Protein AF-A0A382H620-F1 (afdb_monomer)

Structure (mmCIF, N/CA/C/O backbone):
data_AF-A0A382H620-F1
#
_entry.id   AF-A0A382H620-F1
#
loop_
_atom_site.group_PDB
_atom_site.id
_atom_site.type_symbol
_atom_site.label_atom_id
_atom_site.label_alt_id
_atom_site.label_comp_id
_atom_site.label_asym_id
_atom_site.label_entity_id
_atom_site.label_seq_id
_atom_site.pdbx_PDB_ins_code
_atom_site.Cartn_x
_atom_site.Cartn_y
_atom_site.Cartn_z
_atom_site.occupancy
_atom_site.B_iso_or_equiv
_atom_site.auth_seq_id
_atom_site.auth_comp_id
_atom_site.auth_asym_id
_atom_site.auth_atom_id
_atom_site.pdbx_PDB_model_num
ATOM 1 N N . MET A 1 1 ? -0.415 1.892 -24.676 1.00 60.59 1 MET A N 1
ATOM 2 C CA . MET A 1 1 ? -0.429 1.159 -25.955 1.00 60.59 1 MET A CA 1
ATOM 3 C C . MET A 1 1 ? -0.621 -0.300 -25.591 1.00 60.59 1 MET A C 1
ATOM 5 O O . MET A 1 1 ? 0.119 -0.754 -24.730 1.00 60.59 1 MET A O 1
ATOM 9 N N . LYS A 1 2 ? -1.679 -0.954 -26.082 1.00 71.06 2 LYS A N 1
ATOM 10 C CA . LYS A 1 2 ? -1.969 -2.370 -25.773 1.00 71.06 2 LYS A CA 1
ATOM 11 C C . LYS A 1 2 ? -1.494 -3.300 -26.890 1.00 71.06 2 LYS A C 1
ATOM 13 O O . LYS A 1 2 ? -1.045 -4.401 -26.608 1.00 71.06 2 LYS A O 1
ATOM 18 N N . GLU A 1 3 ? -1.500 -2.796 -28.115 1.00 83.25 3 GLU A N 1
ATOM 19 C CA . GLU A 1 3 ? -1.051 -3.464 -29.328 1.00 83.25 3 GLU A CA 1
ATOM 20 C C . GLU A 1 3 ? -0.383 -2.454 -30.267 1.00 83.25 3 GLU A C 1
ATOM 22 O O . GLU A 1 3 ? -0.532 -1.237 -30.089 1.00 83.25 3 GLU A O 1
ATOM 27 N N . GLY A 1 4 ? 0.374 -2.965 -31.229 1.00 86.38 4 GLY A N 1
ATOM 28 C CA . GLY A 1 4 ? 0.975 -2.210 -32.320 1.00 86.38 4 GLY A CA 1
ATOM 29 C C . GLY A 1 4 ? 1.029 -3.064 -33.578 1.00 86.38 4 GLY A C 1
ATOM 30 O O . GLY A 1 4 ? 1.137 -4.286 -33.499 1.00 86.38 4 GLY A O 1
ATOM 31 N N . THR A 1 5 ? 0.935 -2.417 -34.732 1.00 91.06 5 THR A N 1
ATOM 32 C CA . THR A 1 5 ? 1.069 -3.060 -36.039 1.00 91.06 5 THR A CA 1
ATOM 33 C C . THR A 1 5 ? 2.480 -2.844 -36.549 1.00 91.06 5 THR A C 1
ATOM 35 O O . THR A 1 5 ? 2.951 -1.708 -36.572 1.00 91.06 5 THR A O 1
ATOM 38 N N . VAL A 1 6 ? 3.154 -3.917 -36.954 1.00 91.75 6 VAL A N 1
ATOM 39 C CA . VAL A 1 6 ? 4.447 -3.817 -37.641 1.00 91.75 6 VAL A CA 1
ATOM 40 C C . VAL A 1 6 ? 4.180 -3.225 -39.020 1.00 91.75 6 VAL A C 1
ATOM 42 O O . VAL A 1 6 ? 3.609 -3.891 -39.876 1.00 91.75 6 VAL A O 1
ATOM 45 N N . ALA A 1 7 ? 4.516 -1.956 -39.228 1.00 89.00 7 ALA A N 1
ATOM 46 C CA . ALA A 1 7 ? 4.244 -1.266 -40.485 1.00 89.00 7 ALA A CA 1
ATOM 47 C C . ALA A 1 7 ? 5.243 -1.683 -41.571 1.00 89.00 7 ALA A C 1
ATOM 49 O O . ALA A 1 7 ? 4.841 -1.944 -42.704 1.00 89.00 7 ALA A O 1
ATOM 50 N N . ALA A 1 8 ? 6.524 -1.765 -41.209 1.00 91.94 8 ALA A N 1
ATOM 51 C CA . ALA A 1 8 ? 7.596 -2.253 -42.068 1.00 91.94 8 ALA A CA 1
ATOM 52 C C . ALA A 1 8 ? 8.810 -2.659 -41.226 1.00 91.94 8 ALA A C 1
ATOM 54 O O . ALA A 1 8 ? 9.095 -2.026 -40.205 1.00 91.94 8 ALA A O 1
ATOM 55 N N . TRP A 1 9 ? 9.553 -3.665 -41.675 1.00 94.00 9 TRP A N 1
ATOM 56 C CA . TRP A 1 9 ? 10.912 -3.902 -41.194 1.00 94.00 9 TRP A CA 1
ATOM 57 C C . TRP A 1 9 ? 11.885 -2.998 -41.951 1.00 94.00 9 TRP A C 1
ATOM 59 O O . TRP A 1 9 ? 11.776 -2.808 -43.161 1.00 94.00 9 TRP A O 1
ATOM 69 N N . LEU A 1 10 ? 12.836 -2.410 -41.227 1.00 91.62 10 LEU A N 1
ATOM 70 C CA . LEU A 1 10 ? 13.870 -1.544 -41.806 1.00 91.62 10 LEU A CA 1
ATOM 71 C C . LEU A 1 10 ? 15.190 -2.295 -42.048 1.00 91.62 10 LEU A C 1
ATOM 73 O O . LEU A 1 10 ? 16.097 -1.734 -42.659 1.00 91.62 10 LEU A O 1
ATOM 77 N N . MET A 1 11 ? 15.280 -3.541 -41.572 1.00 89.75 11 MET A N 1
ATOM 78 C CA . MET A 1 11 ? 16.454 -4.417 -41.617 1.00 89.75 11 MET A CA 1
ATOM 79 C C . MET A 1 11 ? 16.044 -5.841 -42.017 1.00 89.75 11 MET A C 1
ATOM 81 O O . MET A 1 11 ? 14.920 -6.263 -41.731 1.00 89.75 11 MET A O 1
ATOM 85 N N . ASP A 1 12 ? 16.967 -6.587 -42.622 1.00 91.50 12 ASP A N 1
ATOM 86 C CA . ASP A 1 12 ? 16.766 -7.959 -43.094 1.00 91.50 12 ASP A CA 1
ATOM 87 C C . ASP A 1 12 ? 17.381 -9.007 -42.139 1.00 91.50 12 ASP A C 1
ATOM 89 O O . ASP A 1 12 ? 18.291 -8.732 -41.349 1.00 91.50 12 ASP A O 1
ATOM 93 N N . GLU A 1 13 ? 16.909 -10.261 -42.215 1.00 91.75 13 GLU A N 1
ATOM 94 C CA . GLU A 1 13 ? 17.581 -11.368 -41.520 1.00 91.75 13 GLU A CA 1
ATOM 95 C C . GLU A 1 13 ? 19.034 -11.516 -41.995 1.00 91.75 13 GLU A C 1
ATOM 97 O O . GLU A 1 13 ? 19.317 -11.679 -43.183 1.00 91.75 13 GLU A O 1
ATOM 102 N N . GLY A 1 14 ? 19.953 -11.549 -41.037 1.00 90.31 14 GLY A N 1
ATOM 103 C CA . GLY A 1 14 ? 21.392 -11.631 -41.246 1.00 90.31 14 GLY A CA 1
ATOM 104 C C . GLY A 1 14 ? 22.117 -10.298 -41.085 1.00 90.31 14 GLY A C 1
ATOM 105 O O . GLY A 1 14 ? 23.348 -10.315 -41.054 1.00 90.31 14 GLY A O 1
ATOM 106 N N . ASP A 1 15 ? 21.398 -9.183 -40.939 1.00 93.06 15 ASP A N 1
ATOM 107 C CA . ASP A 1 15 ? 22.011 -7.868 -40.758 1.00 93.06 15 ASP A CA 1
ATOM 108 C C . ASP A 1 15 ? 22.655 -7.707 -39.372 1.00 93.06 15 ASP A C 1
ATOM 110 O O . ASP A 1 15 ? 22.131 -8.159 -38.347 1.00 93.06 15 ASP A O 1
ATOM 114 N N . ASP A 1 16 ? 23.808 -7.036 -39.345 1.00 92.88 16 ASP A N 1
ATOM 115 C CA . ASP A 1 16 ? 24.478 -6.599 -38.120 1.00 92.88 16 ASP A CA 1
ATOM 116 C C . ASP A 1 16 ? 23.805 -5.325 -37.590 1.00 92.88 16 ASP A C 1
ATOM 118 O O . ASP A 1 16 ? 23.833 -4.278 -38.236 1.00 92.88 16 ASP A O 1
ATOM 122 N N . ILE A 1 17 ? 23.249 -5.403 -36.383 1.00 91.38 17 ILE A N 1
ATOM 123 C CA . ILE A 1 17 ? 22.521 -4.319 -35.724 1.00 91.38 17 ILE A CA 1
ATOM 124 C C . ILE A 1 17 ? 23.357 -3.728 -34.589 1.00 91.38 17 ILE A C 1
ATOM 126 O O . ILE A 1 17 ? 23.922 -4.443 -33.753 1.00 91.38 17 ILE A O 1
ATOM 130 N N . SER A 1 18 ? 23.399 -2.399 -34.523 1.00 88.94 18 SER A N 1
ATOM 131 C CA . SER A 1 18 ? 24.008 -1.641 -33.434 1.00 88.94 18 SER A CA 1
ATOM 132 C C . SER A 1 18 ? 22.964 -1.006 -32.518 1.00 88.94 18 SER A C 1
ATOM 134 O O . SER A 1 18 ? 21.881 -0.620 -32.938 1.00 88.94 18 SER A O 1
ATOM 136 N N . SER A 1 19 ? 23.311 -0.856 -31.239 1.00 88.56 19 SER A N 1
ATOM 137 C CA . SER A 1 19 ? 22.507 -0.084 -30.286 1.00 88.56 19 SER A CA 1
ATOM 138 C C . SER A 1 19 ? 22.221 1.326 -30.824 1.00 88.56 19 SER A C 1
ATOM 140 O O . SER A 1 19 ? 23.150 2.057 -31.178 1.00 88.56 19 SER A O 1
ATOM 142 N N . GLY A 1 20 ? 20.942 1.698 -30.856 1.00 84.50 20 GLY A N 1
ATOM 143 C CA . GLY A 1 20 ? 20.436 2.946 -31.427 1.00 84.50 20 GLY A CA 1
ATOM 144 C C . GLY A 1 20 ? 20.018 2.858 -32.896 1.00 84.50 20 GLY A C 1
ATOM 145 O O . GLY A 1 20 ? 19.485 3.840 -33.404 1.00 84.50 20 GLY A O 1
ATOM 146 N N . ASP A 1 21 ? 20.221 1.723 -33.572 1.00 87.81 21 ASP A N 1
ATOM 147 C CA . ASP A 1 21 ? 19.693 1.527 -34.923 1.00 87.81 21 ASP A CA 1
ATOM 148 C C . ASP A 1 21 ? 18.169 1.332 -34.881 1.00 87.81 21 ASP A C 1
ATOM 150 O O . ASP A 1 21 ? 17.624 0.640 -34.013 1.00 87.81 21 ASP A O 1
ATOM 154 N N . GLU A 1 22 ? 17.483 1.945 -35.842 1.00 90.69 22 GLU A N 1
ATOM 155 C CA . GLU A 1 22 ? 16.052 1.766 -36.079 1.00 90.69 22 GLU A CA 1
ATOM 156 C C . GLU A 1 22 ? 15.831 0.480 -36.884 1.00 90.69 22 GLU A C 1
ATOM 158 O O . GLU A 1 22 ? 16.384 0.321 -37.972 1.00 90.69 22 GLU A O 1
ATOM 163 N N . VAL A 1 23 ? 15.032 -0.449 -36.356 1.00 89.81 23 VAL A N 1
ATOM 164 C CA . VAL A 1 23 ? 14.901 -1.804 -36.934 1.00 89.81 23 VAL A CA 1
ATOM 165 C C . VAL A 1 23 ? 13.547 -2.080 -37.566 1.00 89.81 23 VAL A C 1
ATOM 167 O O . VAL A 1 23 ? 13.441 -2.926 -38.449 1.00 89.81 23 VAL A O 1
ATOM 170 N N . MET A 1 24 ? 12.505 -1.377 -37.130 1.00 89.75 24 MET A N 1
ATOM 171 C CA . MET A 1 24 ? 11.163 -1.493 -37.693 1.00 89.75 24 MET A CA 1
ATOM 172 C C . MET A 1 24 ? 10.352 -0.236 -37.410 1.00 89.75 24 MET A C 1
ATOM 174 O O . MET A 1 24 ? 10.572 0.435 -36.400 1.00 89.75 24 MET A O 1
ATOM 178 N N . ASP A 1 25 ? 9.352 0.009 -38.242 1.00 89.12 25 ASP A N 1
ATOM 179 C CA . ASP A 1 25 ? 8.300 0.978 -37.979 1.00 89.12 25 ASP A CA 1
ATOM 180 C C . ASP A 1 25 ? 7.103 0.291 -37.325 1.00 89.12 25 ASP A C 1
ATOM 182 O O . ASP A 1 25 ? 6.603 -0.727 -37.810 1.00 89.12 25 ASP A O 1
ATOM 186 N N . VAL A 1 26 ? 6.612 0.871 -36.230 1.00 87.50 26 VAL A N 1
ATOM 187 C CA . VAL A 1 26 ? 5.398 0.413 -35.552 1.00 87.50 26 VAL A CA 1
ATOM 188 C C . VAL A 1 26 ? 4.328 1.489 -35.622 1.00 87.50 26 VAL A C 1
ATOM 190 O O . VAL A 1 26 ? 4.518 2.632 -35.192 1.00 87.50 26 VAL A O 1
ATOM 193 N N . GLU A 1 27 ? 3.164 1.089 -36.123 1.00 87.94 27 GLU A N 1
ATOM 194 C CA . GLU A 1 27 ? 1.961 1.903 -36.163 1.00 87.94 27 GLU A CA 1
ATOM 195 C C . GLU A 1 27 ? 1.021 1.543 -35.010 1.00 87.94 27 GLU A C 1
ATOM 197 O O . GLU A 1 27 ? 0.803 0.384 -34.653 1.00 87.94 27 GLU A O 1
ATOM 202 N N . THR A 1 28 ? 0.434 2.573 -34.419 1.00 82.62 28 THR A N 1
ATOM 203 C CA . THR A 1 28 ? -0.626 2.471 -33.417 1.00 82.62 28 THR A CA 1
ATOM 204 C C . THR A 1 28 ? -1.808 3.309 -33.861 1.00 82.62 28 THR A C 1
ATOM 206 O O . THR A 1 28 ? -1.661 4.183 -34.710 1.00 82.62 28 THR A O 1
ATOM 209 N N . GLU A 1 29 ? -2.952 3.173 -33.192 1.00 74.88 29 GLU A N 1
ATOM 210 C CA . GLU A 1 29 ? -4.123 4.029 -33.445 1.00 74.88 29 GLU A CA 1
ATOM 211 C C . GLU A 1 29 ? -3.846 5.544 -33.357 1.00 74.88 29 GLU A C 1
ATOM 213 O O . GLU A 1 29 ? -4.656 6.351 -33.811 1.00 74.88 29 GLU A O 1
ATOM 218 N N . LYS A 1 30 ? -2.747 5.959 -32.708 1.00 71.31 30 LYS A N 1
ATOM 219 C CA . LYS A 1 30 ? -2.469 7.370 -32.399 1.00 71.31 30 LYS A CA 1
ATOM 220 C C . LYS A 1 30 ? -1.230 7.921 -33.090 1.00 71.31 30 LYS A C 1
ATOM 222 O O . LYS A 1 30 ? -1.212 9.107 -33.410 1.00 71.31 30 LYS A O 1
ATOM 227 N N . ILE A 1 31 ? -0.192 7.107 -33.249 1.00 74.19 31 ILE A N 1
ATOM 228 C CA . ILE A 1 31 ? 1.122 7.513 -33.760 1.00 74.19 31 ILE A CA 1
ATOM 229 C C . ILE A 1 31 ? 1.797 6.361 -34.510 1.00 74.19 31 ILE A C 1
ATOM 231 O O . ILE A 1 31 ? 1.609 5.199 -34.148 1.00 74.19 31 ILE A O 1
ATOM 235 N N . SER A 1 32 ? 2.628 6.713 -35.489 1.00 81.12 32 SER A N 1
ATOM 236 C CA . SER A 1 32 ? 3.624 5.833 -36.104 1.00 81.12 32 SER A CA 1
ATOM 237 C C . SER A 1 32 ? 5.006 6.263 -35.624 1.00 81.12 32 SER A C 1
ATOM 239 O O . SER A 1 32 ? 5.285 7.465 -35.588 1.00 81.12 32 SER A O 1
ATOM 241 N N . SER A 1 33 ? 5.850 5.314 -35.232 1.00 86.25 33 SER A N 1
ATOM 242 C CA . SER A 1 33 ? 7.217 5.578 -34.770 1.00 86.25 33 SER A CA 1
ATOM 243 C C . SER A 1 33 ? 8.139 4.429 -35.148 1.00 86.25 33 SER A C 1
ATOM 245 O O . SER A 1 33 ? 7.731 3.271 -35.070 1.00 86.25 33 SER A O 1
ATOM 247 N N . ALA A 1 34 ? 9.390 4.755 -35.461 1.00 86.31 34 ALA A N 1
ATOM 248 C CA . ALA A 1 34 ? 10.453 3.770 -35.555 1.00 86.31 34 ALA A CA 1
ATOM 249 C C . ALA A 1 34 ? 10.776 3.202 -34.164 1.00 86.31 34 ALA A C 1
ATOM 251 O O . ALA A 1 34 ? 10.650 3.892 -33.142 1.00 86.31 34 ALA A O 1
ATOM 252 N N . VAL A 1 35 ? 11.162 1.929 -34.130 1.00 84.62 35 VAL A N 1
ATOM 253 C CA . VAL A 1 35 ? 11.638 1.216 -32.945 1.00 84.62 35 VAL A CA 1
ATOM 254 C C . VAL A 1 35 ? 13.154 1.129 -33.012 1.00 84.62 35 VAL A C 1
ATOM 256 O O . VAL A 1 35 ? 13.708 0.510 -33.919 1.00 84.62 35 VAL A O 1
ATOM 259 N N . GLU A 1 36 ? 13.808 1.711 -32.013 1.00 88.31 36 GLU A N 1
ATOM 260 C CA . GLU A 1 36 ? 15.253 1.621 -31.820 1.00 88.31 36 GLU A CA 1
ATOM 261 C C . GLU A 1 36 ? 15.612 0.412 -30.948 1.00 88.31 36 GLU A C 1
ATOM 263 O O . GLU A 1 36 ? 14.975 0.142 -29.921 1.00 88.31 36 GLU A O 1
ATOM 268 N N . VAL A 1 37 ? 16.671 -0.304 -31.319 1.00 83.56 37 VAL A N 1
ATOM 269 C CA . VAL A 1 37 ? 17.226 -1.382 -30.490 1.00 83.56 37 VAL A CA 1
ATOM 270 C C . VAL A 1 37 ? 18.176 -0.853 -29.422 1.00 83.56 37 VAL A C 1
ATOM 272 O O . VAL A 1 37 ? 19.014 0.012 -29.660 1.00 83.56 37 VAL A O 1
ATOM 275 N N . SER A 1 38 ? 18.098 -1.416 -28.218 1.00 81.31 38 SER A N 1
ATOM 276 C CA . SER A 1 38 ? 19.008 -1.055 -27.124 1.00 81.31 38 SER A CA 1
ATOM 277 C C . SER A 1 38 ? 20.302 -1.871 -27.104 1.00 81.31 38 SER A C 1
ATOM 279 O O . SER A 1 38 ? 21.266 -1.454 -26.467 1.00 81.31 38 SER A O 1
ATOM 281 N N . GLU A 1 39 ? 20.334 -3.015 -27.784 1.00 81.12 39 GLU A N 1
ATOM 282 C CA . GLU A 1 39 ? 21.434 -3.985 -27.765 1.00 81.12 39 GLU A CA 1
ATOM 283 C C . GLU A 1 39 ? 21.955 -4.226 -29.189 1.00 81.12 39 GLU A C 1
ATOM 285 O O . GLU A 1 39 ? 21.190 -4.159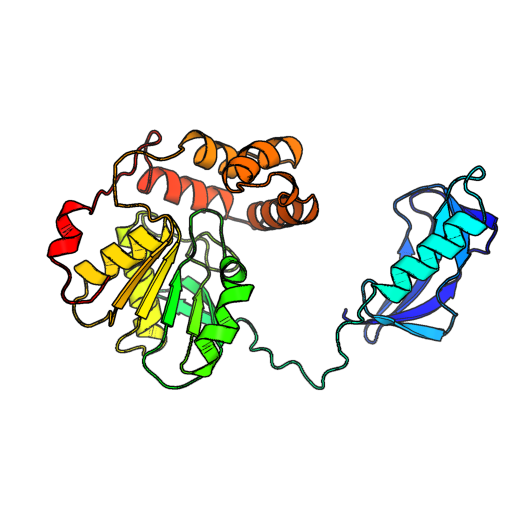 -30.149 1.00 81.12 39 GLU A O 1
ATOM 290 N N . SER A 1 40 ? 23.252 -4.513 -29.314 1.00 87.31 40 SER A N 1
ATOM 291 C CA . SER A 1 40 ? 23.888 -4.885 -30.584 1.00 87.31 40 SER A CA 1
ATOM 292 C C . SER A 1 40 ? 23.876 -6.402 -30.791 1.00 87.31 40 SER A C 1
ATOM 294 O O . SER A 1 40 ? 23.992 -7.154 -29.824 1.00 87.31 40 SER A O 1
ATOM 296 N N . GLY A 1 41 ? 23.809 -6.856 -32.041 1.00 90.12 41 GLY A N 1
ATOM 297 C CA . GLY A 1 41 ? 23.868 -8.275 -32.407 1.00 90.12 41 GLY A CA 1
ATOM 298 C C . GLY A 1 41 ? 23.468 -8.509 -33.862 1.00 90.12 41 GLY A C 1
ATOM 299 O O . GLY A 1 41 ? 23.186 -7.558 -34.581 1.00 90.12 41 GLY A O 1
ATOM 300 N N . ILE A 1 42 ? 23.417 -9.769 -34.298 1.00 92.31 42 ILE A N 1
ATOM 301 C CA . ILE A 1 42 ? 22.940 -10.117 -35.645 1.00 92.31 42 ILE A CA 1
ATOM 302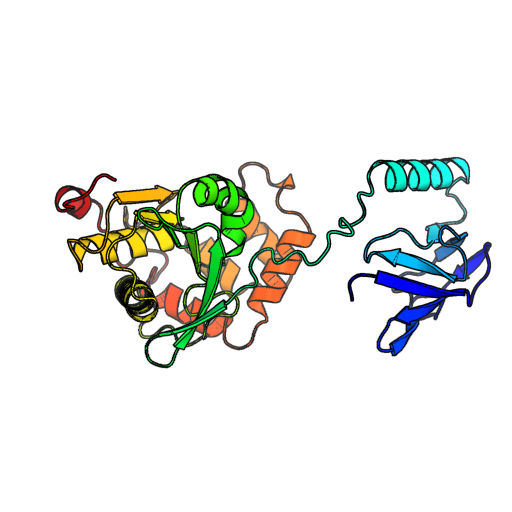 C C . ILE A 1 42 ? 21.432 -10.360 -35.578 1.00 92.31 42 ILE A C 1
ATOM 304 O O . ILE A 1 42 ? 20.974 -11.090 -34.693 1.00 92.31 42 ILE A O 1
ATOM 308 N N . LEU A 1 43 ? 20.659 -9.798 -36.510 1.00 93.56 43 LEU A N 1
ATOM 309 C CA . LEU A 1 43 ? 19.235 -10.106 -36.660 1.00 93.56 43 LEU A CA 1
ATOM 310 C C . LEU A 1 43 ? 19.073 -11.507 -37.229 1.00 93.56 43 LEU A C 1
ATOM 312 O O . LEU A 1 43 ? 19.172 -11.725 -38.428 1.00 93.56 43 LEU A O 1
ATOM 316 N N . ARG A 1 44 ? 18.862 -12.499 -36.372 1.00 94.44 44 ARG A N 1
ATOM 317 C CA . ARG A 1 44 ? 18.867 -13.901 -36.798 1.00 94.44 44 ARG A CA 1
ATOM 318 C C . ARG A 1 44 ? 17.505 -14.404 -37.246 1.00 94.44 44 ARG A C 1
ATOM 320 O O . ARG A 1 44 ? 17.468 -15.373 -38.003 1.00 94.44 44 ARG A O 1
ATOM 327 N N . ARG A 1 45 ? 16.417 -13.791 -36.768 1.00 93.81 45 ARG A N 1
ATOM 328 C CA . ARG A 1 45 ? 15.037 -14.124 -37.155 1.00 93.81 45 ARG A CA 1
ATOM 329 C C . ARG A 1 45 ? 14.122 -12.906 -37.117 1.00 93.81 45 ARG A C 1
ATOM 331 O O . ARG A 1 45 ? 14.131 -12.175 -36.123 1.00 93.81 45 ARG A O 1
ATOM 338 N N . LEU A 1 46 ? 13.272 -12.782 -38.128 1.00 92.81 46 LEU A N 1
ATOM 339 C CA . LEU A 1 46 ? 12.057 -11.974 -38.118 1.00 92.81 46 LEU A CA 1
ATOM 340 C C . LEU A 1 46 ? 10.895 -12.889 -37.725 1.00 92.81 46 LEU A C 1
ATOM 342 O O . LEU A 1 46 ? 10.595 -13.863 -38.410 1.00 92.81 46 LEU A O 1
ATOM 346 N N . VAL A 1 47 ? 10.280 -12.628 -36.573 1.00 92.50 47 VAL A N 1
ATOM 347 C CA . VAL A 1 47 ? 9.199 -13.472 -36.032 1.00 92.50 47 VAL A CA 1
ATOM 348 C C . VAL A 1 47 ? 7.828 -12.878 -36.348 1.00 92.50 47 VAL A C 1
ATOM 350 O O . VAL A 1 47 ? 6.874 -13.627 -36.542 1.00 92.50 47 VAL A O 1
ATOM 353 N N . ALA A 1 48 ? 7.734 -11.549 -36.393 1.00 91.00 48 ALA A N 1
ATOM 354 C CA . ALA A 1 48 ? 6.526 -10.825 -36.755 1.00 91.00 48 ALA A CA 1
ATOM 355 C C . ALA A 1 48 ? 6.509 -10.462 -38.244 1.00 91.00 48 ALA A C 1
ATOM 357 O O . ALA A 1 48 ? 7.489 -9.922 -38.766 1.00 91.00 48 ALA A O 1
ATOM 358 N N . ASP A 1 49 ? 5.372 -10.696 -38.894 1.00 90.44 49 ASP A N 1
ATOM 359 C CA . ASP A 1 49 ? 5.152 -10.329 -40.291 1.00 90.44 49 ASP A CA 1
ATOM 360 C C . ASP A 1 49 ? 4.815 -8.833 -40.431 1.00 90.44 49 ASP A C 1
ATOM 362 O O . ASP A 1 49 ? 4.170 -8.230 -39.568 1.00 90.44 49 ASP A O 1
ATOM 366 N N . GLU A 1 50 ? 5.189 -8.223 -41.557 1.00 90.81 50 GLU A N 1
ATOM 367 C CA . GLU A 1 50 ? 4.714 -6.877 -41.898 1.00 90.81 50 GLU A CA 1
ATOM 368 C C . GLU A 1 50 ? 3.185 -6.856 -42.052 1.00 90.81 50 GLU A C 1
ATOM 370 O O . GLU A 1 50 ? 2.571 -7.749 -42.641 1.00 90.81 50 GLU A O 1
ATOM 375 N N . GLY A 1 51 ? 2.553 -5.818 -41.516 1.00 87.19 51 GLY A N 1
ATOM 376 C CA . GLY A 1 51 ? 1.102 -5.688 -41.412 1.00 87.19 51 GLY A CA 1
ATOM 377 C C . GLY A 1 51 ? 0.476 -6.496 -40.271 1.00 87.19 51 GLY A C 1
ATOM 378 O O . GLY A 1 51 ? -0.741 -6.430 -40.093 1.00 87.19 51 GLY A O 1
ATOM 379 N N . GLN A 1 52 ? 1.262 -7.241 -39.487 1.00 90.06 52 GLN A N 1
ATOM 380 C CA . GLN A 1 52 ? 0.755 -7.986 -38.338 1.00 90.06 52 GLN A CA 1
ATOM 381 C C . GLN A 1 52 ? 0.556 -7.063 -37.131 1.00 90.06 52 GLN A C 1
ATOM 383 O O . GLN A 1 52 ? 1.480 -6.374 -36.692 1.00 90.06 52 GLN A O 1
ATOM 388 N N . THR A 1 53 ? -0.648 -7.082 -36.559 1.00 88.19 53 THR A N 1
ATOM 389 C CA . THR A 1 53 ? -0.947 -6.444 -35.271 1.00 88.19 53 THR A CA 1
ATOM 390 C C . THR A 1 53 ? -0.657 -7.417 -34.135 1.00 88.19 53 THR A C 1
ATOM 392 O O . THR A 1 53 ? -1.129 -8.554 -34.141 1.00 88.19 53 THR A O 1
ATOM 395 N N . LEU A 1 54 ? 0.144 -6.976 -33.168 1.00 87.06 54 LEU A N 1
ATOM 396 C CA . LEU A 1 54 ? 0.610 -7.781 -32.044 1.00 87.06 54 LEU A CA 1
ATOM 397 C C . LEU A 1 54 ? 0.445 -7.016 -30.731 1.00 87.06 54 LEU A C 1
ATOM 399 O O . LEU A 1 54 ? 0.693 -5.809 -30.657 1.00 87.06 54 LEU A O 1
ATOM 403 N N . SER A 1 55 ? 0.066 -7.722 -29.666 1.00 87.44 55 SER A N 1
ATOM 404 C CA . SER A 1 55 ? -0.032 -7.133 -28.332 1.00 87.44 55 SER A CA 1
ATOM 405 C C . SER A 1 55 ? 1.353 -6.794 -27.771 1.00 87.44 55 SER A C 1
ATOM 407 O O . SER A 1 55 ? 2.356 -7.452 -28.060 1.00 87.44 55 SER A O 1
ATOM 409 N N . VAL A 1 56 ? 1.418 -5.780 -26.908 1.00 82.94 56 VAL A N 1
ATOM 410 C CA . VAL A 1 56 ? 2.663 -5.403 -26.228 1.00 82.94 56 VAL A CA 1
ATOM 411 C C . VAL A 1 56 ? 3.219 -6.600 -25.455 1.00 82.94 56 VAL A C 1
ATOM 413 O O . VAL A 1 56 ? 2.514 -7.239 -24.676 1.00 82.94 56 VAL A O 1
ATOM 416 N N . GLY A 1 57 ? 4.502 -6.888 -25.678 1.00 82.62 57 GLY A N 1
ATOM 417 C CA . GLY A 1 57 ? 5.194 -8.047 -25.112 1.00 82.62 57 GLY A CA 1
ATOM 418 C C . GLY A 1 57 ? 5.261 -9.263 -26.038 1.00 82.62 57 GLY A C 1
ATOM 419 O O . GLY A 1 57 ? 5.897 -10.242 -25.660 1.00 82.62 57 GLY A O 1
ATOM 420 N N . ALA A 1 58 ? 4.651 -9.220 -27.228 1.00 88.38 58 ALA A N 1
ATOM 421 C CA . ALA A 1 58 ? 4.875 -10.227 -28.263 1.00 88.38 58 ALA A CA 1
ATOM 422 C C . ALA A 1 58 ? 6.337 -10.229 -28.749 1.00 88.38 58 ALA A C 1
ATOM 424 O O . ALA A 1 58 ? 7.018 -9.200 -28.738 1.00 88.38 58 ALA A O 1
ATOM 425 N N . LEU A 1 59 ? 6.811 -11.394 -29.196 1.00 91.12 59 LEU A N 1
ATOM 426 C CA . LEU A 1 59 ? 8.135 -11.542 -29.796 1.00 91.12 59 LEU A CA 1
ATOM 427 C C . LEU A 1 59 ? 8.102 -11.063 -31.250 1.00 91.12 59 LEU A C 1
ATOM 429 O O . LEU A 1 59 ? 7.373 -11.626 -32.061 1.00 91.12 59 LEU A O 1
ATOM 433 N N . LEU A 1 60 ? 8.909 -10.048 -31.564 1.00 91.00 60 LEU A N 1
ATOM 434 C CA . LEU A 1 60 ? 8.966 -9.453 -32.903 1.00 91.00 60 LEU A CA 1
ATOM 435 C C . LEU A 1 60 ? 10.120 -10.015 -33.746 1.00 91.00 60 LEU A C 1
ATOM 437 O O . LEU A 1 60 ? 9.946 -10.310 -34.921 1.00 91.00 60 LEU A O 1
ATOM 441 N N . GLY A 1 61 ? 11.291 -10.217 -33.144 1.00 91.94 61 GLY A N 1
ATOM 442 C CA . GLY A 1 61 ? 12.481 -10.746 -33.810 1.00 91.94 61 GLY A CA 1
ATOM 443 C C . GLY A 1 61 ? 13.516 -11.229 -32.798 1.00 91.94 61 GLY A C 1
ATOM 444 O O . GLY A 1 61 ? 13.371 -10.990 -31.595 1.00 91.94 61 GLY A O 1
ATOM 445 N N . VAL A 1 62 ? 14.551 -11.922 -33.273 1.00 93.50 62 VAL A N 1
ATOM 446 C CA . VAL A 1 62 ? 15.615 -12.480 -32.424 1.00 93.50 62 VAL A CA 1
ATOM 447 C C . VAL A 1 62 ? 16.975 -11.937 -32.843 1.00 93.50 62 VAL A C 1
ATOM 449 O O . VAL A 1 62 ? 17.428 -12.175 -33.961 1.00 93.50 62 VAL A O 1
ATOM 452 N N . LEU A 1 63 ? 17.642 -11.263 -31.905 1.00 92.44 63 LEU A N 1
ATOM 453 C CA . LEU A 1 63 ? 19.059 -10.918 -31.987 1.00 92.44 63 LEU A CA 1
ATOM 454 C C . LEU A 1 63 ? 19.886 -12.016 -31.315 1.00 92.44 63 LEU A C 1
ATOM 456 O O . LEU A 1 63 ? 19.594 -12.388 -30.176 1.00 92.44 63 LEU A O 1
ATOM 460 N N . ALA A 1 64 ? 20.917 -12.519 -31.989 1.00 90.44 64 ALA A N 1
ATOM 461 C CA . ALA A 1 64 ? 21.854 -13.468 -31.390 1.00 90.44 64 ALA A CA 1
ATOM 462 C C . ALA A 1 64 ? 23.234 -13.421 -32.060 1.00 90.44 64 ALA A C 1
ATOM 464 O O . ALA A 1 64 ? 23.359 -13.066 -33.232 1.00 90.44 64 ALA A O 1
ATOM 465 N N . ASP A 1 65 ? 24.264 -13.822 -31.315 1.00 90.38 65 ASP A N 1
ATOM 466 C CA . ASP A 1 65 ? 25.631 -13.935 -31.822 1.00 90.38 65 ASP A CA 1
ATOM 467 C C . ASP A 1 65 ? 25.748 -15.027 -32.903 1.00 90.38 65 ASP A C 1
ATOM 469 O O . ASP A 1 65 ? 24.934 -15.952 -32.994 1.00 90.38 65 ASP A O 1
ATOM 473 N N . ALA A 1 66 ? 26.783 -14.930 -33.743 1.00 86.88 66 ALA A N 1
ATOM 474 C CA . ALA A 1 66 ? 27.005 -15.847 -34.865 1.00 86.88 66 ALA A CA 1
ATOM 475 C C . ALA A 1 66 ? 27.257 -17.309 -34.444 1.00 86.88 66 ALA A C 1
ATOM 477 O O . ALA A 1 66 ? 27.106 -18.218 -35.260 1.00 86.88 66 ALA A O 1
ATOM 478 N N . ASP A 1 67 ? 27.670 -17.546 -33.198 1.00 90.19 67 ASP A N 1
ATOM 479 C CA . ASP A 1 67 ? 27.931 -18.877 -32.645 1.00 90.19 67 ASP A CA 1
ATOM 480 C C . ASP A 1 67 ? 26.669 -19.577 -32.111 1.00 90.19 67 ASP A C 1
ATOM 482 O O . ASP A 1 67 ? 26.702 -20.788 -31.878 1.00 90.19 67 ASP A O 1
ATOM 486 N N . VAL A 1 68 ? 25.548 -18.859 -31.981 1.00 91.44 68 VAL A N 1
ATOM 487 C CA . VAL A 1 68 ? 24.249 -19.439 -31.619 1.00 91.44 68 VAL A CA 1
ATOM 488 C C . VAL A 1 68 ? 23.664 -20.180 -32.819 1.00 91.44 68 VAL A C 1
ATOM 490 O O . VAL A 1 68 ? 23.528 -19.620 -33.914 1.00 91.44 68 VAL A O 1
ATOM 493 N N . SER A 1 69 ? 23.307 -21.450 -32.621 1.00 92.94 69 SER A N 1
ATOM 494 C CA . SER A 1 69 ? 22.782 -22.288 -33.695 1.00 92.94 69 SER A CA 1
ATOM 495 C C . SER A 1 69 ? 21.336 -21.934 -34.043 1.00 92.94 69 SER A C 1
ATOM 497 O O . SER A 1 69 ? 20.547 -21.560 -33.177 1.00 92.94 69 SER A O 1
ATOM 499 N N . ASP A 1 70 ? 20.961 -22.111 -35.310 1.00 91.19 70 ASP A N 1
ATOM 500 C CA . ASP A 1 70 ? 19.578 -21.923 -35.766 1.00 91.19 70 ASP A CA 1
ATOM 501 C C . ASP A 1 70 ? 18.586 -22.805 -34.989 1.00 91.19 70 ASP A C 1
ATOM 503 O O . ASP A 1 70 ? 17.478 -22.374 -34.694 1.00 91.19 70 ASP A O 1
ATOM 507 N N . ALA A 1 71 ? 19.008 -24.008 -34.583 1.00 90.31 71 ALA A N 1
ATOM 508 C CA . ALA A 1 71 ? 18.168 -24.921 -33.815 1.00 90.31 71 ALA A CA 1
ATOM 509 C C . ALA A 1 71 ? 17.845 -24.379 -32.410 1.00 90.31 71 ALA A C 1
ATOM 511 O O . ALA A 1 71 ? 16.733 -24.575 -31.921 1.00 90.31 71 ALA A O 1
ATOM 512 N N . ASP A 1 72 ? 18.797 -23.691 -31.771 1.00 90.25 72 ASP A N 1
ATOM 513 C CA . ASP A 1 72 ? 18.585 -23.069 -30.458 1.00 90.25 72 ASP A CA 1
ATOM 514 C C . ASP A 1 72 ? 17.662 -21.850 -30.567 1.00 90.25 72 ASP A C 1
ATOM 516 O O . ASP A 1 72 ? 16.823 -21.621 -29.695 1.00 90.25 72 ASP A O 1
ATOM 520 N N . ILE A 1 73 ? 17.777 -21.094 -31.661 1.00 92.31 73 ILE A N 1
ATOM 521 C CA . ILE A 1 73 ? 16.912 -19.944 -31.945 1.00 92.31 73 ILE A CA 1
ATOM 522 C C . ILE A 1 73 ? 15.474 -20.406 -32.195 1.00 92.31 73 ILE A C 1
ATOM 524 O O . ILE A 1 73 ? 14.540 -19.868 -31.600 1.00 92.31 73 ILE A O 1
ATOM 528 N N . ASP A 1 74 ? 15.289 -21.439 -33.016 1.00 91.81 74 ASP A N 1
ATOM 529 C CA . ASP A 1 74 ? 13.968 -21.998 -33.302 1.00 91.81 74 ASP A CA 1
ATOM 530 C C . ASP A 1 74 ? 13.333 -22.604 -32.031 1.00 91.81 74 ASP A C 1
ATOM 532 O O . ASP A 1 74 ? 12.127 -22.461 -31.797 1.00 91.81 74 ASP A O 1
ATOM 536 N N . ALA A 1 75 ? 14.141 -23.232 -31.165 1.00 87.69 75 ALA A N 1
ATOM 537 C CA . ALA A 1 75 ? 13.696 -23.729 -29.863 1.00 87.69 75 ALA A CA 1
ATOM 538 C C . ALA A 1 75 ? 13.259 -22.589 -28.931 1.00 87.69 75 ALA A C 1
ATOM 540 O O . ALA A 1 75 ? 12.194 -22.688 -28.321 1.00 87.69 75 ALA A O 1
ATOM 541 N N . PHE A 1 76 ? 14.024 -21.494 -28.869 1.00 89.94 76 PHE A N 1
ATOM 542 C CA . PHE A 1 76 ? 13.664 -20.297 -28.107 1.00 89.94 76 PHE A CA 1
ATOM 543 C C . PHE A 1 76 ? 12.343 -19.686 -28.590 1.00 89.94 76 PHE A C 1
ATOM 545 O O . PHE A 1 76 ? 11.476 -19.389 -27.771 1.00 89.94 76 PHE A O 1
ATOM 552 N N . ILE A 1 77 ? 12.156 -19.541 -29.907 1.00 91.56 77 ILE A N 1
ATOM 553 C CA . ILE A 1 77 ? 10.908 -19.014 -30.486 1.00 91.56 77 ILE A CA 1
ATOM 554 C C . ILE A 1 77 ? 9.733 -19.920 -30.116 1.00 91.56 77 ILE A C 1
ATOM 556 O O . ILE A 1 77 ? 8.700 -19.434 -29.657 1.00 91.56 77 ILE A O 1
ATOM 560 N N . THR A 1 78 ? 9.905 -21.236 -30.259 1.00 87.38 78 THR A N 1
ATOM 561 C CA . THR A 1 78 ? 8.871 -22.225 -29.922 1.00 87.38 78 THR A CA 1
ATOM 562 C C . THR A 1 78 ? 8.499 -22.163 -28.440 1.00 87.38 78 THR A C 1
ATOM 564 O O . THR A 1 78 ? 7.318 -22.151 -28.096 1.00 87.38 78 THR A O 1
ATOM 567 N N . GLU A 1 79 ? 9.492 -22.103 -27.549 1.00 83.19 79 GLU A N 1
ATOM 568 C CA . GLU A 1 79 ? 9.277 -21.997 -26.105 1.00 83.19 79 GLU A CA 1
ATOM 569 C C . GLU A 1 79 ? 8.601 -20.675 -25.731 1.00 83.19 79 GLU A C 1
ATOM 571 O O . GLU A 1 79 ? 7.666 -20.668 -24.927 1.00 83.19 79 GLU A O 1
ATOM 576 N N . PHE A 1 80 ? 9.028 -19.562 -26.333 1.00 87.31 80 PHE A N 1
ATOM 577 C CA . PHE A 1 80 ? 8.405 -18.263 -26.117 1.00 87.31 80 PHE A CA 1
ATOM 578 C C . PHE A 1 80 ? 6.940 -18.296 -26.546 1.00 87.31 80 PHE A C 1
ATOM 580 O O . PHE A 1 80 ? 6.075 -17.951 -25.753 1.00 87.31 80 PHE A O 1
ATOM 587 N N . GLN A 1 81 ? 6.639 -18.763 -27.759 1.00 85.94 81 GLN A N 1
ATOM 588 C CA . GLN A 1 81 ? 5.272 -18.822 -28.284 1.00 85.94 81 GLN A CA 1
ATOM 589 C C . GLN A 1 81 ? 4.367 -19.761 -27.478 1.00 85.94 81 GLN A C 1
ATOM 591 O O . GLN A 1 81 ? 3.198 -19.449 -27.275 1.00 85.94 81 GLN A O 1
ATOM 596 N N . ALA A 1 82 ? 4.892 -20.886 -26.985 1.00 77.00 82 ALA A N 1
ATOM 597 C CA . ALA A 1 82 ? 4.126 -21.822 -26.161 1.00 77.00 82 ALA A CA 1
ATOM 598 C C . ALA A 1 82 ? 3.756 -21.249 -24.781 1.00 77.00 82 ALA A C 1
ATOM 600 O O . ALA A 1 82 ? 2.737 -21.635 -24.209 1.00 77.00 82 ALA A O 1
ATOM 601 N N . ASN A 1 83 ? 4.586 -20.349 -24.249 1.00 77.81 83 ASN A N 1
ATOM 602 C CA . ASN A 1 83 ? 4.391 -19.721 -22.941 1.00 77.81 83 ASN A CA 1
ATOM 603 C C . ASN A 1 83 ? 3.809 -18.304 -23.030 1.00 77.81 83 ASN A C 1
ATOM 605 O O . ASN A 1 83 ? 3.371 -17.751 -22.018 1.00 77.81 83 ASN A O 1
ATOM 609 N N . TYR A 1 84 ? 3.815 -17.707 -24.219 1.00 79.44 84 TYR A N 1
ATOM 610 C CA . TYR A 1 84 ? 3.237 -16.403 -24.469 1.00 79.44 84 TYR A CA 1
ATOM 611 C C . TYR A 1 84 ? 1.719 -16.520 -24.436 1.00 79.44 84 TYR A C 1
ATOM 613 O O . TYR A 1 84 ? 1.092 -17.137 -25.295 1.00 79.44 84 TYR A O 1
ATOM 621 N N . VAL A 1 85 ? 1.130 -15.902 -23.423 1.00 74.75 85 VAL A N 1
ATOM 622 C CA . VAL A 1 85 ? -0.308 -15.692 -23.343 1.00 74.75 85 VAL A CA 1
ATOM 623 C C . VAL A 1 85 ? -0.532 -14.238 -23.750 1.00 74.75 85 VAL A C 1
ATOM 625 O O . VAL A 1 85 ? -0.133 -13.353 -22.984 1.00 74.75 85 VAL A O 1
ATOM 628 N N . PRO A 1 86 ? -1.110 -13.967 -24.939 1.00 66.00 86 PRO A N 1
ATOM 629 C CA . PRO A 1 86 ? -1.527 -12.619 -25.283 1.00 66.00 86 PRO A CA 1
ATOM 630 C C . PRO A 1 86 ? -2.425 -12.095 -24.158 1.00 66.00 86 PRO A C 1
ATOM 632 O O . PRO A 1 86 ? -3.234 -12.868 -23.629 1.00 66.00 86 PRO A O 1
ATOM 635 N N . PRO A 1 87 ? -2.308 -10.817 -23.762 1.00 57.94 87 PRO A N 1
ATOM 636 C CA . PRO A 1 87 ? -3.353 -10.192 -22.963 1.00 57.94 87 PRO A CA 1
ATOM 637 C C . PRO A 1 87 ? -4.681 -10.475 -23.668 1.00 57.94 87 PRO A C 1
ATOM 639 O O . PRO A 1 87 ? -4.769 -10.249 -24.872 1.00 57.94 87 PRO A O 1
ATOM 642 N N . ALA A 1 88 ? -5.659 -11.048 -22.967 1.00 53.72 88 ALA A N 1
ATOM 643 C CA . ALA A 1 88 ? -6.928 -11.391 -23.592 1.00 53.72 88 ALA A CA 1
ATOM 644 C C . ALA A 1 88 ? -7.524 -10.143 -24.264 1.00 53.72 88 ALA A C 1
ATOM 646 O O . ALA A 1 88 ? -7.581 -9.077 -23.639 1.00 53.72 88 ALA A O 1
ATOM 647 N N . ASP A 1 89 ? -7.961 -10.291 -25.521 1.00 46.84 89 ASP A N 1
ATOM 648 C CA . ASP A 1 89 ? -8.867 -9.356 -26.197 1.00 46.84 89 ASP A CA 1
ATOM 649 C C . ASP A 1 89 ? -10.253 -9.471 -25.550 1.00 46.84 89 ASP A C 1
ATOM 651 O O . ASP A 1 89 ? -11.240 -9.867 -26.170 1.00 46.84 89 ASP A O 1
ATOM 655 N N . ASP A 1 90 ? -10.318 -9.187 -24.256 1.00 41.66 90 ASP A N 1
ATOM 656 C CA . ASP A 1 90 ? -11.579 -9.012 -23.577 1.00 41.66 90 ASP A CA 1
ATOM 657 C C . ASP A 1 90 ? -12.066 -7.600 -23.924 1.00 41.66 90 ASP A C 1
ATOM 659 O O . ASP A 1 90 ? -11.391 -6.593 -23.660 1.00 41.66 90 ASP A O 1
ATOM 663 N N . GLU A 1 91 ? -13.234 -7.563 -24.581 1.00 39.31 91 GLU A N 1
ATOM 664 C CA . GLU A 1 91 ? -14.199 -6.462 -24.525 1.00 39.31 91 GLU A CA 1
ATOM 665 C C . GLU A 1 91 ? -14.005 -5.723 -23.209 1.00 39.31 91 GLU A C 1
ATOM 667 O O . GLU A 1 91 ? -14.159 -6.373 -22.184 1.00 39.31 91 GLU A O 1
ATOM 672 N N . GLU A 1 92 ? -13.603 -4.443 -23.252 1.00 40.00 92 GLU A N 1
ATOM 673 C CA . GLU A 1 92 ? -13.405 -3.586 -22.077 1.00 40.00 92 GLU A CA 1
ATOM 674 C C . GLU A 1 92 ? -13.225 -4.383 -20.781 1.00 40.00 92 GLU A C 1
ATOM 676 O O . GLU A 1 92 ? -14.200 -4.643 -20.075 1.00 40.00 92 GLU A O 1
ATOM 681 N N . ASP A 1 93 ? -11.991 -4.758 -20.433 1.00 38.22 93 ASP A N 1
ATOM 682 C CA . ASP A 1 93 ? -11.694 -5.006 -19.027 1.00 38.22 93 ASP A CA 1
ATOM 683 C C . ASP A 1 93 ? -11.981 -3.685 -18.280 1.00 38.22 93 ASP A C 1
ATOM 685 O O . ASP A 1 93 ? -11.096 -2.874 -18.008 1.00 38.22 93 ASP A O 1
ATOM 689 N N . GLU A 1 94 ? -13.255 -3.461 -17.942 1.00 38.50 94 GLU A N 1
ATOM 690 C CA . GLU A 1 94 ? -13.720 -2.705 -16.792 1.00 38.50 94 GLU A CA 1
ATOM 691 C C . GLU A 1 94 ? -13.310 -3.447 -15.507 1.00 38.50 94 GLU A C 1
ATOM 693 O O . GLU A 1 94 ? -13.955 -3.322 -14.465 1.00 38.50 94 GLU A O 1
ATOM 698 N N . GLY A 1 95 ? -12.211 -4.210 -15.514 1.00 44.91 95 GLY A N 1
ATOM 699 C CA . GLY A 1 95 ? -11.396 -4.460 -14.347 1.00 44.91 95 GLY A CA 1
ATOM 700 C C . GLY A 1 95 ? -11.227 -3.125 -13.654 1.00 44.91 95 GLY A C 1
ATOM 701 O O . GLY A 1 95 ? -10.489 -2.262 -14.121 1.00 44.91 95 GLY A O 1
ATOM 702 N N . ALA A 1 96 ? -12.004 -2.931 -12.582 1.00 58.53 96 ALA A N 1
ATOM 703 C CA . ALA A 1 96 ? -12.333 -1.594 -12.110 1.00 58.53 96 ALA A CA 1
ATOM 704 C C . ALA A 1 96 ? -11.081 -0.714 -12.051 1.00 58.53 96 ALA A C 1
ATOM 706 O O . ALA A 1 96 ? -10.090 -1.063 -11.401 1.00 58.53 96 ALA A O 1
ATOM 707 N N . ALA A 1 97 ? -11.098 0.393 -12.784 1.00 79.50 97 ALA A N 1
ATOM 708 C CA . ALA A 1 97 ? -9.971 1.304 -12.813 1.00 79.50 97 ALA A CA 1
ATOM 709 C C . ALA A 1 97 ? -9.680 1.805 -11.393 1.00 79.50 97 ALA A C 1
ATOM 711 O O . ALA A 1 97 ? -10.580 1.910 -10.551 1.00 79.50 97 ALA A O 1
ATOM 712 N N . THR A 1 98 ? -8.419 2.135 -11.110 1.00 91.94 98 THR A N 1
ATOM 713 C CA . THR A 1 98 ? -8.123 2.827 -9.855 1.00 91.94 98 THR A CA 1
ATOM 714 C C . THR A 1 98 ? -8.848 4.163 -9.831 1.00 91.94 98 THR A C 1
ATOM 716 O O . THR A 1 98 ? -8.802 4.916 -10.803 1.00 91.94 98 THR A O 1
ATOM 719 N N . GLN A 1 99 ? -9.491 4.449 -8.711 1.00 96.31 99 GLN A N 1
ATOM 720 C CA . GLN A 1 99 ? -10.229 5.671 -8.447 1.00 96.31 99 GLN A CA 1
ATOM 721 C C . GLN A 1 99 ? -9.440 6.544 -7.473 1.00 96.31 99 GLN A C 1
ATOM 723 O O . GLN A 1 99 ? -8.520 6.079 -6.800 1.00 96.31 99 GLN A O 1
ATOM 728 N N . THR A 1 100 ? -9.829 7.810 -7.375 1.00 97.25 100 THR A N 1
ATOM 729 C CA . THR A 1 100 ? -9.259 8.759 -6.418 1.00 97.25 100 THR A CA 1
ATOM 730 C C . THR A 1 100 ? -10.386 9.424 -5.644 1.00 97.25 100 THR A C 1
ATOM 732 O O . THR A 1 100 ? -11.420 9.760 -6.219 1.00 97.25 100 THR A O 1
ATOM 735 N N . VAL A 1 101 ? -10.185 9.634 -4.347 1.00 98.19 101 VAL A N 1
ATOM 736 C CA . VAL A 1 101 ? -11.097 10.385 -3.477 1.00 98.19 101 VAL A CA 1
ATOM 737 C C . VAL A 1 101 ? -10.330 11.482 -2.741 1.00 98.19 101 VAL A C 1
ATOM 739 O O . VAL A 1 101 ? -9.174 11.282 -2.371 1.00 98.19 101 VAL A O 1
ATOM 742 N N . ASP A 1 102 ? -10.947 12.650 -2.553 1.00 98.25 102 ASP A N 1
ATOM 743 C CA . ASP A 1 102 ? -10.377 13.706 -1.711 1.00 98.25 102 ASP A CA 1
ATOM 744 C C . ASP A 1 102 ? -10.606 13.387 -0.229 1.00 98.25 102 ASP A C 1
ATOM 746 O O . ASP A 1 102 ? -11.736 13.162 0.206 1.00 98.25 102 ASP A O 1
ATOM 750 N N . VAL A 1 103 ? -9.522 13.375 0.543 1.00 97.94 103 VAL A N 1
ATOM 751 C CA . VAL A 1 103 ? -9.521 13.148 1.988 1.00 97.94 103 VAL A CA 1
ATOM 752 C C . VAL A 1 103 ? -8.830 14.328 2.660 1.00 97.94 103 VAL A C 1
ATOM 754 O O . VAL A 1 103 ? -7.614 14.344 2.862 1.00 97.94 103 VAL A O 1
ATOM 757 N N . GLY A 1 104 ? -9.610 15.367 2.957 1.00 93.56 104 GLY A N 1
ATOM 758 C CA . GLY A 1 104 ? -9.105 16.577 3.605 1.00 93.56 104 GLY A CA 1
ATOM 759 C C . GLY A 1 104 ? -8.038 17.288 2.771 1.00 93.56 104 GLY A C 1
ATOM 760 O O . GLY A 1 104 ? -6.995 17.660 3.312 1.00 93.56 104 GLY A O 1
ATOM 761 N N . GLY A 1 105 ? -8.267 17.428 1.459 1.00 94.81 105 GLY A N 1
ATOM 762 C CA . GLY A 1 105 ? -7.319 18.030 0.514 1.00 94.81 105 GLY A CA 1
ATOM 763 C C . GLY A 1 105 ? -6.229 17.081 0.007 1.00 94.81 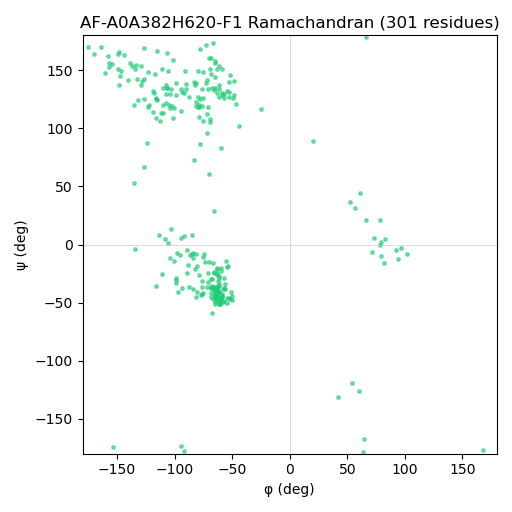105 GLY A C 1
ATOM 764 O O . GLY A 1 105 ? -5.316 17.515 -0.698 1.00 94.81 105 GLY A O 1
ATOM 765 N N . ARG A 1 106 ? -6.286 15.794 0.372 1.00 97.69 106 ARG A N 1
ATOM 766 C CA . ARG A 1 106 ? -5.367 14.752 -0.104 1.00 97.69 106 ARG A CA 1
ATOM 767 C C . ARG A 1 106 ? -6.078 13.877 -1.121 1.00 97.69 106 ARG A C 1
ATOM 769 O O . ARG A 1 106 ? -7.045 13.206 -0.784 1.00 97.69 106 ARG A O 1
ATOM 776 N N . ALA A 1 107 ? -5.559 13.826 -2.340 1.00 98.12 107 ALA A N 1
ATOM 777 C CA . ALA A 1 107 ? -5.981 12.842 -3.328 1.00 98.12 107 ALA A CA 1
ATOM 778 C C . ALA A 1 107 ? -5.515 11.439 -2.898 1.00 98.12 107 ALA A C 1
ATOM 780 O O . ALA A 1 107 ? -4.320 11.152 -2.949 1.00 98.12 107 ALA A O 1
ATOM 781 N N . ILE A 1 108 ? -6.435 10.577 -2.461 1.00 98.56 108 ILE A N 1
ATOM 782 C CA . ILE A 1 108 ? -6.150 9.191 -2.070 1.00 98.56 108 ILE A CA 1
ATOM 783 C C . ILE A 1 108 ? -6.612 8.251 -3.174 1.00 98.56 108 ILE A C 1
ATOM 785 O O . ILE A 1 108 ? -7.803 8.181 -3.485 1.00 98.56 108 ILE A O 1
ATOM 789 N N . ARG A 1 109 ? -5.660 7.529 -3.767 1.00 98.38 109 ARG A N 1
ATOM 790 C CA . ARG A 1 109 ? -5.921 6.519 -4.788 1.00 98.38 109 ARG A CA 1
ATOM 791 C C . ARG A 1 109 ? -6.334 5.207 -4.141 1.00 98.38 109 ARG A C 1
ATOM 793 O O . ARG A 1 109 ? -5.751 4.779 -3.147 1.00 98.38 109 ARG A O 1
ATOM 800 N N . TYR A 1 110 ? -7.315 4.549 -4.738 1.00 98.38 110 TYR A N 1
ATOM 801 C CA . TYR A 1 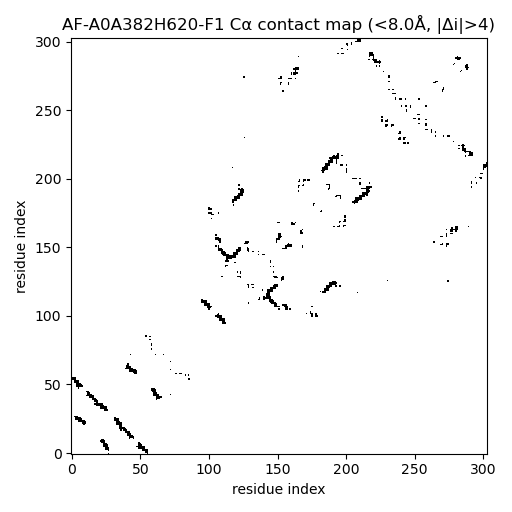110 ? -7.765 3.235 -4.321 1.00 98.38 110 TYR A CA 1
ATOM 802 C C . TYR A 1 110 ? -8.285 2.411 -5.496 1.00 98.38 110 TYR A C 1
ATOM 804 O O . TYR A 1 110 ? -8.590 2.922 -6.571 1.00 98.38 110 TYR A O 1
ATOM 812 N N . LEU A 1 111 ? -8.394 1.112 -5.274 1.00 96.56 111 LEU A N 1
ATOM 813 C CA . LEU A 1 111 ? -8.994 0.143 -6.167 1.00 96.56 111 LEU A CA 1
ATOM 814 C C . LEU A 1 111 ? -10.217 -0.451 -5.473 1.00 96.56 111 LEU A C 1
ATOM 816 O O . LEU A 1 111 ? -10.099 -0.967 -4.360 1.00 96.56 111 LEU A O 1
ATOM 820 N N . LEU A 1 112 ? -11.378 -0.382 -6.121 1.00 96.31 112 LEU A N 1
ATOM 821 C CA . LEU A 1 112 ? -12.600 -1.044 -5.668 1.00 96.31 112 LEU A CA 1
ATOM 822 C C . LEU A 1 112 ? -12.844 -2.298 -6.513 1.00 96.31 112 LEU A C 1
ATOM 824 O O . LEU A 1 112 ? -12.747 -2.255 -7.737 1.00 96.31 112 LEU A O 1
ATOM 828 N N . ARG A 1 113 ? -13.165 -3.415 -5.862 1.00 94.25 113 ARG A N 1
ATOM 829 C CA . ARG A 1 113 ? -13.703 -4.627 -6.499 1.00 94.25 113 ARG A CA 1
ATOM 830 C C . ARG A 1 113 ? -14.878 -5.152 -5.693 1.00 94.25 113 ARG A C 1
ATOM 832 O O . ARG A 1 113 ? -14.901 -4.999 -4.471 1.00 94.25 113 ARG A O 1
ATOM 839 N N . GLY A 1 114 ? -15.801 -5.816 -6.381 1.00 93.12 114 GLY A N 1
ATOM 840 C CA . GLY A 1 114 ? -17.003 -6.369 -5.772 1.00 93.12 114 GLY A CA 1
ATOM 841 C C . GLY A 1 114 ? -17.952 -5.294 -5.246 1.00 93.12 114 GLY A C 1
ATOM 842 O O . GLY A 1 114 ? -17.686 -4.093 -5.299 1.00 93.12 114 GLY A O 1
ATOM 843 N N . GLU A 1 115 ? -19.077 -5.744 -4.710 1.00 94.06 115 GLU A N 1
ATOM 844 C CA . GLU A 1 115 ? -20.138 -4.880 -4.203 1.00 94.06 115 GLU A CA 1
ATOM 845 C C . GLU A 1 115 ? -20.868 -5.530 -3.021 1.00 94.06 115 GLU A C 1
ATOM 847 O O . GLU A 1 115 ? -20.731 -6.726 -2.753 1.00 94.06 115 GLU A O 1
ATOM 852 N N . GLY A 1 116 ? -21.643 -4.729 -2.288 1.00 92.12 116 GLY A N 1
ATOM 853 C CA . GLY A 1 116 ? -22.442 -5.201 -1.158 1.00 92.12 116 GLY A CA 1
ATOM 854 C C . GLY A 1 116 ? -21.618 -5.741 0.018 1.00 92.12 116 GLY A C 1
ATOM 855 O O . GLY A 1 116 ? -20.408 -5.537 0.120 1.00 92.12 116 GLY A O 1
ATOM 856 N N . GLY A 1 117 ? -22.295 -6.423 0.945 1.00 95.69 117 GLY A N 1
ATOM 857 C CA . GLY A 1 117 ? -21.681 -6.959 2.163 1.00 95.69 117 GLY A CA 1
ATOM 858 C C . GLY A 1 117 ? -21.121 -5.887 3.109 1.00 95.69 117 GLY A C 1
ATOM 859 O O . GLY A 1 117 ? -21.229 -4.686 2.870 1.00 95.69 117 GLY A O 1
ATOM 860 N N . VAL A 1 118 ? -20.520 -6.329 4.216 1.00 97.88 118 VAL A N 1
ATOM 861 C CA . VAL A 1 118 ? -19.669 -5.444 5.025 1.00 97.88 118 VAL A CA 1
ATOM 862 C C . VAL A 1 118 ? -18.340 -5.305 4.277 1.00 97.88 118 VAL A C 1
ATOM 864 O O . VAL A 1 118 ? -17.696 -6.334 4.040 1.00 97.88 118 VAL A O 1
ATOM 867 N N . PRO A 1 119 ? -17.933 -4.089 3.872 1.00 98.56 119 PRO A N 1
ATOM 868 C CA . PRO A 1 119 ? -16.766 -3.909 3.023 1.00 98.56 119 PRO A CA 1
ATOM 869 C C . PRO A 1 119 ? -15.474 -4.336 3.718 1.00 98.56 119 PRO A C 1
ATOM 871 O O . PRO A 1 119 ? -15.384 -4.337 4.946 1.00 98.56 119 PRO A O 1
ATOM 874 N N . VAL A 1 120 ? -14.459 -4.673 2.928 1.00 98.75 120 VAL A N 1
ATOM 875 C CA . VAL A 1 120 ? -13.082 -4.882 3.398 1.00 98.75 120 VAL A CA 1
ATOM 876 C C . VAL A 1 120 ? -12.217 -3.715 2.937 1.00 98.75 120 VAL A C 1
ATOM 878 O O . VAL A 1 120 ? -12.312 -3.308 1.784 1.00 98.75 120 VAL A O 1
ATOM 881 N N . ILE A 1 121 ? -11.348 -3.212 3.809 1.00 98.81 121 ILE A N 1
ATOM 882 C CA . ILE A 1 121 ? -10.302 -2.248 3.457 1.00 98.81 121 ILE A CA 1
ATOM 883 C C . ILE A 1 121 ? -8.941 -2.913 3.672 1.00 98.81 121 ILE A C 1
ATOM 885 O O . ILE A 1 121 ? -8.646 -3.411 4.761 1.00 98.81 121 ILE A O 1
ATOM 889 N N . LEU A 1 122 ? -8.132 -2.933 2.616 1.00 98.81 122 LEU A N 1
ATOM 890 C CA . LEU A 1 122 ? -6.801 -3.526 2.559 1.00 98.81 122 LEU A CA 1
ATOM 891 C C . LEU A 1 122 ? -5.747 -2.421 2.691 1.00 98.81 122 LEU A C 1
ATOM 893 O O . LEU A 1 122 ? -5.664 -1.527 1.848 1.00 98.81 122 LEU A O 1
ATOM 897 N N . VAL A 1 123 ? -4.944 -2.481 3.754 1.00 98.81 123 VAL A N 1
ATOM 898 C CA . VAL A 1 123 ? -3.992 -1.431 4.144 1.00 98.81 123 VAL A CA 1
ATOM 899 C C . VAL A 1 123 ? -2.565 -1.971 4.062 1.00 98.81 123 VAL A C 1
ATOM 901 O O . VAL A 1 123 ? -2.160 -2.814 4.869 1.00 98.81 123 VAL A O 1
ATOM 904 N N . HIS A 1 124 ? -1.798 -1.509 3.073 1.00 98.62 124 HIS A N 1
ATOM 905 C CA . HIS A 1 124 ? -0.430 -1.981 2.831 1.00 98.62 124 HIS A CA 1
ATOM 906 C C . HIS A 1 124 ? 0.586 -1.468 3.875 1.00 98.62 124 HIS A C 1
ATOM 908 O O . HIS A 1 124 ? 0.289 -0.629 4.727 1.00 98.62 124 HIS A O 1
ATOM 914 N N . GLY A 1 125 ? 1.809 -2.003 3.802 1.00 98.00 125 GLY A N 1
ATOM 915 C CA . GLY A 1 125 ? 2.931 -1.650 4.676 1.00 98.00 125 GLY A CA 1
ATOM 916 C C . GLY A 1 125 ? 3.818 -0.525 4.131 1.00 98.00 125 GLY A C 1
ATOM 917 O O . GLY A 1 125 ? 3.575 0.014 3.054 1.00 98.00 125 GLY A O 1
ATOM 918 N N . PHE A 1 126 ? 4.881 -0.195 4.865 1.00 97.94 126 PHE A N 1
ATOM 919 C CA . PHE A 1 126 ? 5.862 0.815 4.460 1.00 97.94 126 PHE A CA 1
ATOM 920 C C . PHE A 1 126 ? 6.523 0.464 3.117 1.00 97.94 126 PHE A C 1
ATOM 922 O O . PHE A 1 126 ? 7.006 -0.655 2.942 1.00 97.94 126 PHE A O 1
ATOM 929 N N . GLY A 1 127 ? 6.566 1.423 2.189 1.00 94.81 127 GLY A N 1
ATOM 930 C CA . GLY A 1 127 ? 7.158 1.248 0.859 1.00 94.81 127 GLY A CA 1
ATOM 931 C C . GLY A 1 127 ? 6.330 0.395 -0.110 1.00 94.81 127 GLY A C 1
ATOM 932 O O . GLY A 1 127 ? 6.814 0.098 -1.197 1.00 94.81 127 GLY A O 1
ATOM 933 N N . GLY A 1 128 ? 5.115 -0.002 0.284 1.00 93.81 128 GLY A N 1
ATOM 934 C CA . GLY A 1 128 ? 4.155 -0.714 -0.560 1.00 93.81 128 GLY A CA 1
ATOM 935 C C . GLY A 1 128 ? 3.141 0.203 -1.247 1.00 93.81 128 GLY A C 1
ATOM 936 O O . GLY A 1 128 ? 3.229 1.428 -1.151 1.00 93.81 128 GLY A O 1
ATOM 937 N N . ASP A 1 129 ? 2.164 -0.408 -1.908 1.00 95.19 129 ASP A N 1
ATOM 938 C CA . ASP A 1 129 ? 1.028 0.245 -2.564 1.00 95.19 129 ASP A CA 1
ATOM 939 C C . ASP A 1 129 ? -0.184 -0.713 -2.639 1.00 95.19 129 ASP A C 1
ATOM 941 O O . ASP A 1 129 ? -0.170 -1.817 -2.079 1.00 95.19 129 ASP A O 1
ATOM 945 N N . LEU A 1 130 ? -1.263 -0.309 -3.315 1.00 95.00 130 LEU A N 1
ATOM 946 C CA . LEU A 1 130 ? -2.455 -1.145 -3.490 1.00 95.00 130 LEU A CA 1
ATOM 947 C C . LEU A 1 130 ? -2.186 -2.476 -4.220 1.00 95.00 130 LEU A C 1
ATOM 949 O O . LEU A 1 130 ? -2.936 -3.433 -4.017 1.00 95.00 130 LEU A O 1
ATOM 953 N N . ASN A 1 131 ? -1.109 -2.590 -5.010 1.00 91.12 131 ASN A N 1
ATOM 954 C CA . ASN A 1 131 ? -0.780 -3.808 -5.760 1.00 91.12 131 ASN A CA 1
ATOM 955 C C . ASN A 1 131 ? -0.252 -4.926 -4.858 1.00 91.12 131 ASN A C 1
ATOM 957 O O . ASN A 1 131 ? -0.281 -6.091 -5.257 1.00 91.12 131 ASN A O 1
ATOM 961 N N . ASN A 1 132 ? 0.136 -4.621 -3.612 1.00 92.81 132 ASN A N 1
ATOM 962 C CA . ASN A 1 132 ? 0.427 -5.646 -2.604 1.00 92.81 132 ASN A CA 1
ATOM 963 C C . ASN A 1 132 ? -0.734 -6.631 -2.392 1.00 92.81 132 ASN A C 1
ATOM 965 O O . ASN A 1 132 ? -0.514 -7.719 -1.865 1.00 92.81 132 ASN A O 1
ATOM 969 N N . TRP A 1 133 ? -1.949 -6.254 -2.792 1.00 94.75 133 TRP A N 1
ATOM 970 C CA . TRP A 1 133 ? -3.169 -7.019 -2.581 1.00 94.75 133 TRP A CA 1
ATOM 971 C C . TRP A 1 133 ? -3.744 -7.656 -3.847 1.00 94.75 133 TRP A C 1
ATOM 973 O O . TRP A 1 133 ? -4.817 -8.255 -3.769 1.00 94.75 133 TRP A O 1
ATOM 983 N N . LEU A 1 134 ? -3.056 -7.559 -4.993 1.00 87.38 134 LEU A N 1
ATOM 984 C CA . LEU A 1 134 ? -3.578 -7.987 -6.298 1.00 87.38 134 LEU A CA 1
ATOM 985 C C . LEU A 1 134 ? -4.147 -9.416 -6.266 1.00 87.38 134 LEU A C 1
ATOM 987 O O . LEU A 1 134 ? -5.259 -9.660 -6.725 1.00 87.38 134 LEU A O 1
ATOM 991 N N . PHE A 1 135 ? -3.429 -10.346 -5.634 1.00 87.56 135 PHE A N 1
ATOM 992 C CA . PHE A 1 135 ? -3.832 -11.755 -5.547 1.00 87.56 135 PHE A CA 1
ATOM 993 C C . PHE A 1 135 ? -4.863 -12.059 -4.447 1.00 87.56 135 PHE A C 1
ATOM 995 O O . PHE A 1 135 ? -5.379 -13.173 -4.372 1.00 87.56 135 PHE A O 1
ATOM 1002 N N . ASN A 1 136 ? -5.178 -11.095 -3.579 1.00 91.31 136 ASN A N 1
ATOM 1003 C CA . ASN A 1 136 ? -6.194 -11.236 -2.533 1.00 91.31 136 ASN A CA 1
ATOM 1004 C C . ASN A 1 136 ? -7.530 -10.607 -2.936 1.00 91.31 136 ASN A C 1
ATOM 1006 O O . ASN A 1 136 ? -8.580 -11.033 -2.451 1.00 91.31 136 ASN A O 1
ATOM 1010 N N . HIS A 1 137 ? -7.484 -9.580 -3.786 1.00 87.69 137 HIS A N 1
ATOM 1011 C CA . HIS A 1 137 ? -8.607 -8.685 -4.043 1.00 87.69 137 HIS A CA 1
ATOM 1012 C C . HIS A 1 137 ? -9.818 -9.425 -4.612 1.00 87.69 137 HIS A C 1
ATOM 1014 O O . HIS A 1 137 ? -10.900 -9.345 -4.033 1.00 87.69 137 HIS A O 1
ATOM 1020 N N . GLU A 1 138 ? -9.617 -10.208 -5.672 1.00 87.12 138 GLU A N 1
ATOM 1021 C CA . GLU A 1 138 ? -10.696 -10.895 -6.394 1.00 87.12 138 GLU A CA 1
ATOM 1022 C C . GLU A 1 138 ? -11.408 -11.942 -5.524 1.00 87.12 138 GLU A C 1
ATOM 1024 O O . GLU A 1 138 ? -12.634 -11.976 -5.415 1.00 87.12 138 GLU A O 1
ATOM 1029 N N . ALA A 1 139 ? -10.631 -12.750 -4.797 1.00 92.38 139 ALA A N 1
ATOM 1030 C CA . ALA A 1 139 ? -11.175 -13.777 -3.912 1.00 92.38 139 ALA A CA 1
ATOM 1031 C C . ALA A 1 139 ? -12.037 -13.185 -2.782 1.00 92.38 139 ALA A C 1
ATOM 1033 O O . ALA A 1 139 ? -13.036 -13.783 -2.371 1.00 92.38 139 ALA A O 1
ATOM 1034 N N . LEU A 1 140 ? -11.660 -12.009 -2.268 1.00 94.31 140 LEU A N 1
ATOM 1035 C CA . LEU A 1 140 ? -12.435 -11.291 -1.256 1.00 94.31 140 LEU A CA 1
ATOM 1036 C C . LEU A 1 140 ? -13.666 -10.602 -1.865 1.00 94.31 140 LEU A C 1
ATOM 1038 O O . LEU A 1 140 ? -14.723 -10.582 -1.227 1.00 94.31 140 LEU A O 1
ATOM 1042 N N . ALA A 1 141 ? -13.539 -10.077 -3.086 1.00 95.25 141 ALA A N 1
ATOM 1043 C CA . ALA A 1 141 ? -14.574 -9.333 -3.800 1.00 95.25 141 ALA A CA 1
ATOM 1044 C C . ALA A 1 141 ? -15.796 -10.184 -4.173 1.00 95.25 141 ALA A C 1
ATOM 1046 O O . ALA A 1 141 ? -16.907 -9.664 -4.257 1.00 95.25 141 ALA A O 1
ATOM 1047 N N . ALA A 1 142 ? -15.632 -11.506 -4.274 1.00 94.19 142 ALA A N 1
ATOM 1048 C CA . ALA A 1 142 ? -16.707 -12.450 -4.589 1.00 94.19 142 ALA A CA 1
ATOM 1049 C C . ALA A 1 142 ? -17.936 -12.393 -3.652 1.00 94.19 142 ALA A C 1
ATOM 1051 O O . ALA A 1 142 ? -18.960 -13.011 -3.939 1.00 94.19 142 ALA A O 1
ATOM 1052 N N . LYS A 1 143 ? -17.844 -11.729 -2.490 1.00 94.12 143 LYS A N 1
ATOM 1053 C CA . LYS A 1 143 ? -18.928 -11.674 -1.488 1.00 94.12 143 LYS A CA 1
ATOM 1054 C C . LYS A 1 143 ? -19.212 -10.282 -0.924 1.00 94.12 143 LYS A C 1
ATOM 1056 O O . LYS A 1 143 ? -20.057 -10.178 -0.032 1.00 94.12 143 LYS A O 1
ATOM 1061 N N . ARG A 1 144 ? -18.440 -9.263 -1.307 1.00 96.38 144 ARG A N 1
ATOM 1062 C CA . ARG A 1 144 ? -18.483 -7.926 -0.696 1.00 96.38 144 ARG A CA 1
ATOM 1063 C C . ARG A 1 144 ? -17.674 -6.912 -1.500 1.00 96.38 144 ARG A C 1
ATOM 1065 O O . ARG A 1 144 ? -16.777 -7.295 -2.240 1.00 96.38 144 ARG A O 1
ATOM 1072 N N . ALA A 1 145 ? -17.905 -5.631 -1.242 1.00 97.69 145 ALA A N 1
ATOM 1073 C CA . ALA A 1 145 ? -17.012 -4.561 -1.668 1.00 97.69 145 ALA A CA 1
ATOM 1074 C C . ALA A 1 145 ? -15.643 -4.665 -0.970 1.00 97.69 145 ALA A C 1
ATOM 1076 O O . ALA A 1 145 ? -15.554 -4.862 0.247 1.00 97.69 145 ALA A O 1
ATOM 1077 N N . VAL A 1 146 ? -14.564 -4.508 -1.731 1.00 98.31 146 VAL A N 1
ATOM 1078 C CA . VAL A 1 146 ? -13.181 -4.553 -1.243 1.00 98.31 146 VAL A CA 1
ATOM 1079 C C . VAL A 1 146 ? -12.420 -3.351 -1.784 1.00 98.31 146 VAL A C 1
ATOM 1081 O O . VAL A 1 146 ? -12.331 -3.163 -2.996 1.00 98.31 146 VAL A O 1
ATOM 1084 N N . TYR A 1 147 ? -11.842 -2.571 -0.878 1.00 98.44 147 TYR A N 1
ATOM 1085 C CA . TYR A 1 147 ? -11.068 -1.370 -1.160 1.00 98.44 147 TYR A CA 1
ATOM 1086 C C . TYR A 1 147 ? -9.594 -1.634 -0.848 1.00 98.44 147 TYR A C 1
ATOM 1088 O O . TYR A 1 147 ? -9.259 -1.908 0.301 1.00 98.44 147 TYR A O 1
ATOM 1096 N N . ALA A 1 148 ? -8.707 -1.518 -1.831 1.00 98.38 148 ALA A N 1
ATOM 1097 C CA . ALA A 1 148 ? -7.261 -1.448 -1.607 1.00 98.38 148 ALA A CA 1
ATOM 1098 C C . ALA A 1 148 ? -6.804 -0.013 -1.864 1.00 98.38 148 ALA A C 1
ATOM 1100 O O . ALA A 1 148 ? -7.050 0.500 -2.951 1.00 98.38 148 ALA A O 1
ATOM 1101 N N . LEU A 1 149 ? -6.185 0.652 -0.889 1.00 98.12 149 LEU A N 1
ATOM 1102 C CA . LEU A 1 149 ? -5.754 2.047 -1.035 1.00 98.12 149 LEU A CA 1
ATOM 1103 C C . LEU A 1 149 ? -4.235 2.176 -1.092 1.00 98.12 149 LEU A C 1
ATOM 1105 O O . LEU A 1 149 ? -3.530 1.404 -0.450 1.00 98.12 149 LEU A O 1
ATOM 1109 N N . ASP A 1 150 ? -3.763 3.208 -1.784 1.00 98.44 150 ASP A N 1
ATOM 1110 C CA . ASP A 1 150 ? -2.419 3.745 -1.604 1.00 98.44 150 ASP A CA 1
ATOM 1111 C C . ASP A 1 150 ? -2.455 4.674 -0.376 1.00 98.44 150 ASP A C 1
ATOM 1113 O O . ASP A 1 150 ? -3.184 5.672 -0.361 1.00 98.44 150 ASP A O 1
ATOM 1117 N N . LEU A 1 151 ? -1.677 4.381 0.666 1.00 98.69 151 LEU A N 1
ATOM 1118 C CA . LEU A 1 151 ? -1.517 5.286 1.807 1.00 98.69 151 LEU A CA 1
ATOM 1119 C C . LEU A 1 151 ? -0.911 6.631 1.352 1.00 98.69 151 LEU A C 1
ATOM 1121 O O . LEU A 1 151 ? -0.154 6.672 0.378 1.00 98.69 151 LEU A O 1
ATOM 1125 N N . PRO A 1 152 ? -1.159 7.740 2.074 1.00 98.44 152 PRO A N 1
ATOM 1126 C CA . PRO A 1 152 ? -0.410 8.977 1.872 1.00 98.44 152 PRO A CA 1
ATOM 1127 C C . PRO A 1 152 ? 1.102 8.724 1.846 1.00 98.44 152 PRO A C 1
ATOM 1129 O O . PRO A 1 152 ? 1.628 7.894 2.594 1.00 98.44 152 PRO A O 1
ATOM 1132 N N . GLY A 1 153 ? 1.807 9.419 0.957 1.00 97.69 153 GLY A N 1
ATOM 1133 C CA . GLY A 1 153 ? 3.240 9.220 0.727 1.00 97.69 153 GLY A CA 1
ATOM 1134 C C . GLY A 1 153 ? 3.594 8.008 -0.139 1.00 97.69 153 GLY A C 1
ATOM 1135 O O . GLY A 1 153 ? 4.735 7.904 -0.581 1.00 97.69 153 GLY A O 1
ATOM 1136 N N . HIS A 1 154 ? 2.633 7.135 -0.443 1.00 98.12 154 HIS A N 1
ATOM 1137 C CA . HIS A 1 154 ? 2.830 5.912 -1.219 1.00 98.12 154 HIS A CA 1
ATOM 1138 C C . HIS A 1 154 ? 2.073 5.947 -2.550 1.00 98.12 154 HIS A C 1
ATOM 1140 O O . HIS A 1 154 ? 1.248 6.838 -2.784 1.00 98.12 154 HIS A O 1
ATOM 1146 N N . GLY A 1 155 ? 2.410 5.009 -3.442 1.00 93.31 155 GLY A N 1
ATOM 1147 C CA . GLY A 1 155 ? 1.792 4.832 -4.757 1.00 93.31 155 GLY A CA 1
ATOM 1148 C C . GLY A 1 155 ? 1.528 6.147 -5.495 1.00 93.31 155 GLY A C 1
ATOM 1149 O O . GLY A 1 155 ? 2.394 7.026 -5.559 1.00 93.31 155 GLY A O 1
ATOM 1150 N N . ALA A 1 156 ? 0.309 6.312 -6.005 1.00 93.69 156 ALA A N 1
ATOM 1151 C CA . ALA A 1 156 ? -0.142 7.553 -6.645 1.00 93.69 156 ALA A CA 1
ATOM 1152 C C . ALA A 1 156 ? -1.069 8.407 -5.754 1.00 93.69 156 ALA A C 1
ATOM 1154 O O . ALA A 1 156 ? -1.651 9.381 -6.229 1.00 93.69 156 ALA A O 1
ATOM 1155 N N . SER A 1 157 ? -1.155 8.102 -4.454 1.00 98.31 157 SER A N 1
ATOM 1156 C CA . SER A 1 157 ? -1.766 8.996 -3.464 1.00 98.31 157 SER A CA 1
ATOM 1157 C C . SER A 1 157 ? -0.914 10.243 -3.214 1.00 98.31 157 SER A C 1
ATOM 1159 O O . SER A 1 157 ? 0.293 10.274 -3.485 1.00 98.31 157 SER A O 1
ATOM 1161 N N . ALA A 1 158 ? -1.544 11.279 -2.661 1.00 97.50 158 ALA A N 1
ATOM 1162 C CA . ALA A 1 158 ? -0.901 12.522 -2.261 1.00 97.50 158 ALA A CA 1
ATOM 1163 C C . ALA A 1 158 ? 0.315 12.277 -1.351 1.00 97.50 158 ALA A C 1
ATOM 1165 O O . ALA A 1 158 ? 0.338 11.354 -0.536 1.00 97.50 158 ALA A O 1
ATOM 1166 N N . LYS A 1 159 ? 1.332 13.134 -1.482 1.00 97.69 159 LYS A N 1
ATOM 1167 C CA . LYS A 1 159 ? 2.595 13.043 -0.726 1.00 97.69 159 LYS A CA 1
ATOM 1168 C C . LYS A 1 159 ? 2.576 13.795 0.607 1.00 97.69 159 LYS A C 1
ATOM 1170 O O . LYS A 1 159 ? 3.516 13.687 1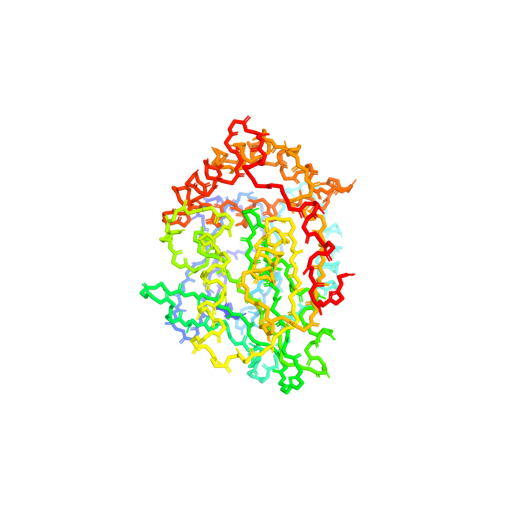.390 1.00 97.69 159 LYS A O 1
ATOM 1175 N N . ASP A 1 160 ? 1.493 14.512 0.894 1.00 97.38 160 ASP A N 1
ATOM 1176 C CA . ASP A 1 160 ? 1.244 15.079 2.216 1.00 97.38 160 ASP A CA 1
ATOM 1177 C C . ASP A 1 160 ? 0.790 13.980 3.191 1.00 97.38 160 ASP A C 1
ATOM 1179 O O . ASP A 1 160 ? -0.347 13.508 3.137 1.00 97.38 160 ASP A O 1
ATOM 1183 N N . VAL A 1 161 ? 1.693 13.595 4.092 1.00 97.44 161 VAL A N 1
ATOM 1184 C CA . VAL A 1 161 ? 1.487 12.542 5.099 1.00 97.44 161 VAL A CA 1
ATOM 1185 C C . VAL A 1 161 ? 1.015 13.083 6.455 1.00 97.44 161 VAL A C 1
ATOM 1187 O O . VAL A 1 161 ? 0.930 12.318 7.416 1.00 97.44 161 VAL A O 1
ATOM 1190 N N . GLY A 1 162 ? 0.722 14.385 6.569 1.00 94.81 162 GLY A N 1
ATOM 1191 C CA . GLY A 1 162 ? 0.450 15.020 7.859 1.00 94.81 162 GLY A CA 1
ATOM 1192 C C . GLY A 1 162 ? 1.651 14.887 8.801 1.00 94.81 162 GLY A C 1
ATOM 1193 O O . GLY A 1 162 ? 2.768 15.235 8.430 1.00 94.81 162 GLY A O 1
ATOM 1194 N N . GLY A 1 163 ? 1.436 14.359 10.012 1.00 95.50 163 GLY A N 1
ATOM 1195 C CA . GLY A 1 163 ? 2.524 14.018 10.938 1.00 95.50 163 GLY A CA 1
ATOM 1196 C C . GLY A 1 163 ? 3.302 12.745 10.573 1.00 95.50 163 GLY A C 1
ATOM 1197 O O . GLY A 1 163 ? 4.346 12.483 11.167 1.00 95.50 163 GLY A O 1
ATOM 1198 N N . GLY A 1 164 ? 2.817 11.945 9.614 1.00 96.62 164 GLY A N 1
ATOM 1199 C CA . GLY A 1 164 ? 3.453 10.707 9.144 1.00 96.62 164 GLY A CA 1
ATOM 1200 C C . GLY A 1 164 ? 3.409 9.531 10.127 1.00 96.62 164 GLY A C 1
ATOM 1201 O O . GLY A 1 164 ? 3.809 8.422 9.770 1.00 96.62 164 GLY A O 1
ATOM 1202 N N . GLY A 1 165 ? 2.924 9.737 11.354 1.00 97.81 165 GLY A N 1
ATOM 1203 C CA . GLY A 1 165 ? 2.838 8.700 12.372 1.00 97.81 165 GLY A CA 1
ATOM 1204 C C . GLY A 1 165 ? 1.658 7.754 12.159 1.00 97.81 165 GLY A C 1
ATOM 1205 O O . GLY A 1 165 ? 0.727 8.019 11.401 1.00 97.81 165 GLY A O 1
ATOM 1206 N N . VAL A 1 166 ? 1.655 6.643 12.902 1.00 98.56 166 VAL A N 1
ATOM 1207 C CA . VAL A 1 166 ? 0.563 5.651 12.857 1.00 98.56 166 VAL A CA 1
ATOM 1208 C C . VAL A 1 166 ? -0.796 6.287 13.169 1.00 98.56 166 VAL A C 1
ATOM 1210 O O . VAL A 1 166 ? -1.790 5.927 12.548 1.00 98.56 166 VAL A O 1
ATOM 1213 N N . ALA A 1 167 ? -0.846 7.237 14.109 1.00 98.12 167 ALA A N 1
ATOM 1214 C CA . ALA A 1 167 ? -2.078 7.938 14.462 1.00 98.12 167 ALA A CA 1
ATOM 1215 C C . ALA A 1 167 ? -2.579 8.851 13.329 1.00 98.12 167 ALA A C 1
ATOM 1217 O O . ALA A 1 167 ? -3.772 8.842 13.040 1.00 98.12 167 ALA A O 1
ATOM 1218 N N . ASP A 1 168 ? -1.681 9.583 12.662 1.00 98.25 168 ASP A N 1
ATOM 1219 C CA . ASP A 1 168 ? -2.027 10.441 11.523 1.00 98.25 168 ASP A CA 1
ATOM 1220 C C . ASP A 1 168 ? -2.569 9.610 10.358 1.00 98.25 168 ASP A C 1
ATOM 1222 O O . ASP A 1 168 ? -3.637 9.890 9.817 1.00 98.25 168 ASP A O 1
ATOM 1226 N N . LEU A 1 169 ? -1.863 8.533 10.007 1.00 98.69 169 LEU A N 1
ATOM 1227 C CA . LEU A 1 169 ? -2.271 7.645 8.922 1.00 98.69 169 LEU A CA 1
ATOM 1228 C C . LEU A 1 169 ? -3.583 6.914 9.252 1.00 98.69 169 LEU A C 1
ATOM 1230 O O . LEU A 1 169 ? -4.420 6.750 8.369 1.00 98.69 169 LEU A O 1
ATOM 1234 N N . ALA A 1 170 ? -3.812 6.528 10.513 1.00 98.75 170 ALA A N 1
ATOM 1235 C CA . ALA A 1 170 ? -5.084 5.950 10.957 1.00 98.75 170 ALA A CA 1
ATOM 1236 C C . ALA A 1 170 ? -6.252 6.936 10.837 1.00 98.75 170 ALA A C 1
ATOM 1238 O O . ALA A 1 170 ? -7.318 6.549 10.355 1.00 98.75 170 ALA A O 1
ATOM 1239 N N . ALA A 1 171 ? -6.047 8.204 11.205 1.00 98.56 171 ALA A N 1
ATOM 1240 C CA . ALA A 1 171 ? -7.046 9.251 11.010 1.00 98.56 171 ALA A CA 1
ATOM 1241 C C . ALA A 1 171 ? -7.365 9.447 9.519 1.00 98.56 171 ALA A C 1
ATOM 1243 O O . ALA A 1 171 ? -8.531 9.522 9.146 1.00 98.56 171 ALA A O 1
ATOM 1244 N N . ILE A 1 172 ? -6.354 9.418 8.645 1.00 98.62 172 ILE A N 1
ATOM 1245 C CA . ILE A 1 172 ? -6.569 9.531 7.195 1.00 98.62 172 ILE A CA 1
ATOM 1246 C C . ILE A 1 172 ? -7.344 8.325 6.639 1.00 98.62 172 ILE A C 1
ATOM 1248 O O . ILE A 1 172 ? -8.228 8.507 5.805 1.00 98.62 172 ILE A O 1
ATOM 1252 N N . VAL A 1 173 ? -7.084 7.099 7.109 1.00 98.75 173 VAL A N 1
ATOM 1253 C CA . VAL A 1 173 ? -7.881 5.920 6.709 1.00 98.75 173 VAL A CA 1
ATOM 1254 C C . VAL A 1 173 ? -9.326 6.026 7.218 1.00 98.75 173 VAL A C 1
ATOM 1256 O O . VAL A 1 173 ? -10.259 5.670 6.499 1.00 98.75 173 VAL A O 1
ATOM 1259 N N . HIS A 1 174 ? -9.547 6.563 8.419 1.00 98.75 174 HIS A N 1
ATOM 1260 C CA . HIS A 1 174 ? -10.894 6.865 8.913 1.00 98.75 174 HIS A CA 1
ATOM 1261 C C . HIS A 1 174 ? -11.603 7.928 8.052 1.00 98.75 174 HIS A C 1
ATOM 1263 O O . HIS A 1 174 ? -12.787 7.796 7.724 1.00 98.75 174 HIS A O 1
ATOM 1269 N N . ASP A 1 175 ? -10.892 8.971 7.639 1.00 98.62 175 ASP A N 1
ATOM 1270 C CA . ASP A 1 175 ? -11.454 10.033 6.805 1.00 98.62 175 ASP A CA 1
ATOM 1271 C C . ASP A 1 175 ? -11.715 9.546 5.374 1.00 98.62 175 ASP A C 1
ATOM 1273 O O . ASP A 1 175 ? -12.719 9.925 4.775 1.00 98.62 175 ASP A O 1
ATOM 1277 N N . PHE A 1 176 ? -10.904 8.615 4.862 1.00 98.81 176 PHE A N 1
ATOM 1278 C CA . PHE A 1 176 ? -11.181 7.870 3.631 1.00 98.81 176 PHE A CA 1
ATOM 1279 C C . PHE A 1 176 ? -12.503 7.095 3.723 1.00 98.81 176 PHE A C 1
ATOM 1281 O O . PHE A 1 176 ? -13.335 7.184 2.818 1.00 98.81 176 PHE A O 1
ATOM 1288 N N . MET A 1 177 ? -12.750 6.395 4.840 1.00 98.75 177 MET A N 1
ATOM 1289 C CA . MET A 1 177 ? -14.043 5.739 5.073 1.00 98.75 177 MET A CA 1
ATOM 1290 C C . MET A 1 177 ? -15.189 6.751 5.049 1.00 98.75 177 MET A C 1
ATOM 1292 O O . MET A 1 177 ? -16.227 6.499 4.442 1.00 98.75 177 MET A O 1
ATOM 1296 N N . THR A 1 178 ? -14.999 7.910 5.678 1.00 98.44 178 THR A N 1
ATOM 1297 C CA . THR A 1 178 ? -16.009 8.973 5.719 1.00 98.44 178 THR A CA 1
ATOM 1298 C C . THR A 1 178 ? -16.294 9.535 4.325 1.00 98.44 178 THR A C 1
ATOM 1300 O O . THR A 1 178 ? -17.460 9.647 3.946 1.00 98.44 178 THR A O 1
ATOM 1303 N N . ALA A 1 179 ? -15.256 9.825 3.539 1.00 98.31 179 ALA A N 1
ATOM 1304 C CA . ALA A 1 179 ? -15.375 10.377 2.191 1.00 98.31 179 ALA A CA 1
ATOM 1305 C C . ALA A 1 179 ? -16.128 9.439 1.233 1.00 98.31 179 ALA A C 1
ATOM 1307 O O . ALA A 1 179 ? -16.900 9.897 0.393 1.00 98.31 179 ALA A O 1
ATOM 1308 N N . LEU A 1 180 ? -15.968 8.124 1.405 1.00 97.94 180 LEU A N 1
ATOM 1309 C CA . LEU A 1 180 ? -16.676 7.101 0.627 1.00 97.94 180 LEU A CA 1
ATOM 1310 C C . LEU A 1 180 ? -17.993 6.636 1.262 1.00 97.94 180 LEU A C 1
ATOM 1312 O O . LEU A 1 180 ? -18.611 5.693 0.775 1.00 97.94 180 LEU A O 1
ATOM 1316 N N . SER A 1 181 ? -18.447 7.285 2.340 1.00 97.75 181 SER A N 1
ATOM 1317 C CA . SER A 1 181 ? -19.661 6.903 3.079 1.00 97.75 181 SER A CA 1
ATOM 1318 C C . SER A 1 181 ? -19.653 5.450 3.589 1.00 97.75 181 SER A C 1
ATOM 1320 O O . SER A 1 181 ? -20.699 4.813 3.724 1.00 97.75 181 SER A O 1
ATOM 1322 N N . ILE A 1 182 ? -18.473 4.920 3.918 1.00 98.31 182 ILE A N 1
ATOM 1323 C CA . ILE A 1 182 ? -18.297 3.593 4.507 1.00 98.31 182 ILE A CA 1
ATOM 1324 C C . ILE A 1 182 ? -18.631 3.668 6.002 1.00 98.31 182 ILE A C 1
ATOM 1326 O O . ILE A 1 182 ? -17.908 4.257 6.807 1.00 98.31 182 ILE A O 1
ATOM 1330 N N . GLY A 1 183 ? -19.756 3.057 6.381 1.00 97.31 183 GLY A N 1
ATOM 1331 C CA . GLY A 1 183 ? -20.226 3.026 7.768 1.00 97.31 183 GLY A CA 1
ATOM 1332 C C . GLY A 1 183 ? -19.323 2.198 8.685 1.00 97.31 183 GLY A C 1
ATOM 1333 O O . GLY A 1 183 ? -18.773 2.731 9.651 1.00 97.31 183 GLY A O 1
ATOM 1334 N N . THR A 1 184 ? -19.164 0.915 8.353 1.00 98.19 184 THR A N 1
ATOM 1335 C CA . THR A 1 184 ? -18.347 -0.065 9.082 1.00 98.19 184 THR A CA 1
ATOM 1336 C C . THR A 1 184 ? -17.631 -0.965 8.072 1.00 98.19 184 THR A C 1
ATOM 1338 O O . THR A 1 184 ? -18.238 -1.326 7.065 1.00 98.19 184 THR A O 1
ATOM 1341 N N . ALA A 1 185 ? -16.378 -1.348 8.329 1.00 98.69 185 ALA A N 1
ATOM 1342 C CA . ALA A 1 185 ? -15.598 -2.226 7.449 1.00 98.69 185 ALA A CA 1
ATOM 1343 C C . ALA A 1 185 ? -14.779 -3.274 8.219 1.00 98.69 185 ALA A C 1
ATOM 1345 O O . ALA A 1 185 ? -14.410 -3.078 9.375 1.00 98.69 185 ALA A O 1
ATOM 1346 N N . HIS A 1 186 ? -14.452 -4.383 7.567 1.00 98.69 186 HIS A N 1
ATOM 1347 C CA . HIS A 1 186 ? -13.352 -5.255 7.967 1.00 98.69 186 HIS A CA 1
ATOM 1348 C C . HIS A 1 186 ? -12.023 -4.607 7.561 1.00 98.69 186 HIS A C 1
ATOM 1350 O O . HIS A 1 186 ? -11.892 -4.161 6.422 1.00 98.69 186 HIS A O 1
ATOM 1356 N N . LEU A 1 187 ? -11.033 -4.578 8.452 1.00 98.81 187 LEU A N 1
ATOM 1357 C CA . LEU A 1 187 ? -9.699 -4.064 8.135 1.00 98.81 187 LEU A CA 1
ATOM 1358 C C . LEU A 1 187 ? -8.691 -5.205 8.033 1.00 98.81 187 LEU A C 1
ATOM 1360 O O . LEU A 1 187 ? -8.573 -6.016 8.952 1.00 98.81 187 LEU A O 1
ATOM 1364 N N . VAL A 1 188 ? -7.934 -5.236 6.939 1.00 98.81 188 VAL A N 1
ATOM 1365 C CA . VAL A 1 188 ? -6.808 -6.156 6.747 1.00 98.81 188 VAL A CA 1
ATOM 1366 C C . VAL A 1 188 ? -5.549 -5.322 6.576 1.00 98.81 188 VAL A C 1
ATOM 1368 O O . VAL A 1 188 ? -5.410 -4.588 5.601 1.00 98.81 188 VAL A O 1
ATOM 1371 N N . GLY A 1 189 ? -4.635 -5.422 7.537 1.00 98.69 189 GLY A N 1
ATOM 1372 C CA . GLY A 1 189 ? -3.420 -4.619 7.570 1.00 98.69 189 GLY A CA 1
ATOM 1373 C C . GLY A 1 189 ? -2.161 -5.473 7.496 1.00 98.69 189 GLY A C 1
ATOM 1374 O O . GLY A 1 189 ? -1.999 -6.410 8.281 1.00 98.69 189 GLY A O 1
ATOM 1375 N N . HIS A 1 190 ? -1.245 -5.113 6.595 1.00 98.56 190 HIS A N 1
ATOM 1376 C CA . HIS A 1 190 ? 0.091 -5.709 6.511 1.00 98.56 190 HIS A CA 1
ATOM 1377 C C . HIS A 1 190 ? 1.154 -4.764 7.088 1.00 98.56 190 HIS A C 1
ATOM 1379 O O . HIS A 1 190 ? 1.226 -3.600 6.694 1.00 98.56 190 HIS A O 1
ATOM 1385 N N . SER A 1 191 ? 2.014 -5.256 7.987 1.00 98.06 191 SER A N 1
ATOM 1386 C CA . SER A 1 191 ? 3.142 -4.491 8.545 1.00 98.06 191 SER A CA 1
ATOM 1387 C C . SER A 1 191 ? 2.691 -3.152 9.157 1.00 98.06 191 SER A C 1
ATOM 1389 O O . SER A 1 191 ? 1.874 -3.163 10.083 1.00 98.06 191 SER A O 1
ATOM 1391 N N . LEU A 1 192 ? 3.169 -2.004 8.659 1.00 98.69 192 LEU A N 1
ATOM 1392 C CA . LEU A 1 192 ? 2.696 -0.664 9.042 1.00 98.69 192 LEU A CA 1
ATOM 1393 C C . LEU A 1 192 ? 1.163 -0.540 8.951 1.00 98.69 192 LEU A C 1
ATOM 1395 O O . LEU A 1 192 ? 0.536 -0.005 9.864 1.00 98.69 192 LEU A O 1
ATOM 1399 N N . GLY A 1 193 ? 0.545 -1.099 7.907 1.00 98.75 193 GLY A N 1
ATOM 1400 C CA . GLY A 1 193 ? -0.906 -1.117 7.733 1.00 98.75 193 GLY A CA 1
ATOM 1401 C C . GLY A 1 193 ? -1.645 -1.867 8.840 1.00 98.75 193 GLY A C 1
ATOM 1402 O O . GLY A 1 193 ? -2.781 -1.525 9.167 1.00 98.75 193 GLY A O 1
ATOM 1403 N N . GLY A 1 194 ? -0.992 -2.841 9.481 1.00 98.56 194 GLY A N 1
ATOM 1404 C CA . GLY A 1 194 ? -1.509 -3.513 10.673 1.00 98.56 194 GLY A CA 1
ATOM 1405 C C . GLY A 1 194 ? -1.555 -2.587 11.891 1.00 98.56 194 GLY A C 1
ATOM 1406 O O . GLY A 1 194 ? -2.592 -2.495 12.546 1.00 98.56 194 GLY A O 1
ATOM 1407 N N . ALA A 1 195 ? -0.491 -1.811 12.138 1.00 98.69 195 ALA A N 1
ATOM 1408 C CA . ALA A 1 195 ? -0.473 -0.806 13.206 1.00 98.69 195 ALA A CA 1
ATOM 1409 C C . ALA A 1 195 ? -1.526 0.293 12.983 1.00 98.69 195 ALA A C 1
ATOM 1411 O O . ALA A 1 195 ? -2.216 0.683 13.924 1.00 98.69 195 ALA A O 1
ATOM 1412 N N . ILE A 1 196 ? -1.680 0.752 11.736 1.00 98.88 196 ILE A N 1
ATOM 1413 C CA . ILE A 1 196 ? -2.699 1.731 11.324 1.00 98.88 196 ILE A CA 1
ATOM 1414 C C . ILE A 1 196 ? -4.105 1.182 11.584 1.00 98.88 196 ILE A C 1
ATOM 1416 O O . ILE A 1 196 ? -4.918 1.838 12.233 1.00 98.88 196 ILE A O 1
ATOM 1420 N N . SER A 1 197 ? -4.377 -0.044 11.133 1.00 98.75 197 SER A N 1
ATOM 1421 C CA . SER A 1 197 ? -5.688 -0.685 11.290 1.00 98.75 197 SER A CA 1
ATOM 1422 C C . SER A 1 197 ? -6.030 -0.936 12.761 1.00 98.75 197 SER A C 1
ATOM 1424 O O . SER A 1 197 ? -7.165 -0.714 13.189 1.00 98.75 197 SER A O 1
ATOM 1426 N N . LEU A 1 198 ? -5.040 -1.340 13.561 1.00 98.50 198 LEU A N 1
ATOM 1427 C CA . LEU A 1 198 ? -5.178 -1.510 15.005 1.00 98.50 198 LEU A CA 1
ATOM 1428 C C . LEU A 1 198 ? -5.474 -0.176 15.702 1.00 98.50 198 LEU A C 1
ATOM 1430 O O . LEU A 1 198 ? -6.399 -0.098 16.510 1.00 98.50 198 LEU A O 1
ATOM 1434 N N . LYS A 1 199 ? -4.736 0.888 15.360 1.00 98.69 199 LYS A N 1
ATOM 1435 C CA . LYS A 1 199 ? -4.943 2.227 15.926 1.00 98.69 199 LYS A CA 1
ATOM 1436 C C . LYS A 1 199 ? -6.329 2.780 15.592 1.00 98.69 199 LYS A C 1
ATOM 1438 O O . LYS A 1 199 ? -7.019 3.228 16.501 1.00 98.69 199 LYS A O 1
ATOM 1443 N N . LEU A 1 200 ? -6.765 2.669 14.335 1.00 98.62 200 LEU A N 1
ATOM 1444 C CA . LEU A 1 200 ? -8.106 3.084 13.905 1.00 98.62 200 LEU A CA 1
ATOM 1445 C C . LEU A 1 200 ? -9.194 2.335 14.686 1.00 98.62 200 LEU A C 1
ATOM 1447 O O . LEU A 1 200 ? -10.138 2.953 15.173 1.00 98.62 200 LEU A O 1
ATOM 1451 N N . SER A 1 201 ? -9.036 1.020 14.859 1.00 98.31 201 SER A N 1
ATOM 1452 C CA . SER A 1 201 ? -9.997 0.186 15.596 1.00 98.31 201 SER A CA 1
ATOM 1453 C C . SER A 1 201 ? -10.152 0.606 17.063 1.00 98.31 201 SER A C 1
ATOM 1455 O O . SER A 1 201 ? -11.254 0.533 17.605 1.00 98.31 201 SER A O 1
ATOM 1457 N N . LEU A 1 202 ? -9.063 1.052 17.699 1.00 98.00 202 LEU A N 1
ATOM 1458 C CA . LEU A 1 202 ? -9.064 1.552 19.078 1.00 98.00 202 LEU A CA 1
ATOM 1459 C C . LEU A 1 202 ? -9.672 2.956 19.191 1.00 98.00 202 LEU A C 1
ATOM 1461 O O . LEU A 1 202 ? -10.420 3.223 20.129 1.00 98.00 202 LEU A O 1
ATOM 1465 N N . ASP A 1 203 ? -9.358 3.845 18.248 1.00 98.00 203 ASP A N 1
ATOM 1466 C CA . ASP A 1 203 ? -9.811 5.242 18.278 1.00 98.00 203 ASP A CA 1
ATOM 1467 C C . ASP A 1 203 ? -11.281 5.404 17.885 1.00 98.00 203 ASP A C 1
ATOM 1469 O O . ASP A 1 203 ? -11.969 6.297 18.383 1.00 98.00 203 ASP A O 1
ATOM 1473 N N . HIS A 1 204 ? -11.773 4.534 17.000 1.00 97.38 204 HIS A N 1
ATOM 1474 C CA . HIS A 1 204 ? -13.118 4.616 16.439 1.00 97.38 204 HIS A CA 1
ATOM 1475 C C . HIS A 1 204 ? -13.908 3.308 16.620 1.00 97.38 204 HIS A C 1
ATOM 1477 O O . HIS A 1 204 ? -14.263 2.652 15.629 1.00 97.38 204 HIS A O 1
ATOM 1483 N N . PRO A 1 205 ? -14.248 2.920 17.869 1.00 93.44 205 PRO A N 1
ATOM 1484 C CA . PRO A 1 205 ? -15.104 1.764 18.117 1.00 93.44 205 PRO A CA 1
ATOM 1485 C C . PRO A 1 205 ? -16.412 1.856 17.315 1.00 93.44 205 PRO A C 1
ATOM 1487 O O . PRO A 1 205 ? -17.080 2.888 17.302 1.00 93.44 205 PRO A O 1
ATOM 1490 N N . GLY A 1 206 ? -16.778 0.776 16.621 1.00 94.62 206 GLY A N 1
ATOM 1491 C CA . GLY A 1 206 ? -17.972 0.707 15.764 1.00 94.62 206 GLY A CA 1
ATOM 1492 C C . GLY A 1 206 ? -17.736 1.027 14.282 1.00 94.62 206 GLY A C 1
ATOM 1493 O O . GLY A 1 206 ? -18.589 0.710 13.450 1.00 94.62 206 GLY A O 1
ATOM 1494 N N . LYS A 1 207 ? -16.572 1.582 13.915 1.00 97.94 207 LYS A N 1
ATOM 1495 C CA . LYS A 1 207 ? -16.161 1.716 12.504 1.00 97.94 207 LYS A CA 1
ATOM 1496 C C . LYS A 1 207 ? -15.544 0.442 11.937 1.00 97.94 207 LYS A C 1
ATOM 1498 O O . LYS A 1 207 ? -15.567 0.235 10.728 1.00 97.94 207 LYS A O 1
ATOM 1503 N N . VAL A 1 208 ? -15.056 -0.444 12.794 1.00 98.38 208 VAL A N 1
ATOM 1504 C CA . VAL A 1 208 ? -14.425 -1.701 12.384 1.00 98.38 208 VAL A CA 1
ATOM 1505 C C . VAL A 1 208 ? -15.328 -2.874 12.756 1.00 98.38 208 VAL A C 1
ATOM 1507 O O . VAL A 1 208 ? -15.880 -2.896 13.850 1.00 98.38 208 VAL A O 1
ATOM 1510 N N . ALA A 1 209 ? -15.515 -3.824 11.838 1.00 98.25 209 ALA A N 1
ATOM 1511 C CA . ALA A 1 209 ? -16.283 -5.055 12.056 1.00 98.25 209 ALA A CA 1
ATOM 1512 C C . ALA A 1 209 ? -15.391 -6.223 12.500 1.00 98.25 209 ALA A C 1
ATOM 1514 O O . ALA A 1 209 ? -15.796 -7.043 13.319 1.00 98.25 209 ALA A O 1
ATOM 1515 N N . SER A 1 210 ? -14.180 -6.305 11.950 1.00 98.50 210 SER A N 1
ATOM 1516 C CA . SER A 1 210 ? -13.114 -7.204 12.394 1.00 98.50 210 SER A CA 1
ATOM 1517 C C . SER A 1 210 ? -11.766 -6.672 11.931 1.00 98.50 210 SER A C 1
ATOM 1519 O O . SER A 1 210 ? -11.699 -5.871 10.993 1.00 98.50 210 SER A O 1
ATOM 1521 N N . LEU A 1 211 ? -10.706 -7.170 12.550 1.00 98.19 211 LEU A N 1
ATOM 1522 C CA . LEU A 1 211 ? -9.330 -6.851 12.211 1.00 98.19 211 LEU A CA 1
ATOM 1523 C C . LEU A 1 211 ? -8.611 -8.117 11.728 1.00 98.19 211 LEU A C 1
ATOM 1525 O O . LEU A 1 211 ? -8.909 -9.217 12.173 1.00 98.19 211 LEU A O 1
ATOM 1529 N N . THR A 1 212 ? -7.682 -7.981 10.790 1.00 98.44 212 THR A N 1
ATOM 1530 C CA . THR A 1 212 ? -6.759 -9.049 10.388 1.00 98.44 212 THR A CA 1
ATOM 1531 C C . THR A 1 212 ? -5.364 -8.458 10.286 1.00 98.44 212 THR A C 1
ATOM 1533 O O . THR A 1 212 ? -5.131 -7.518 9.524 1.00 98.44 212 THR A O 1
ATOM 1536 N N . LEU A 1 213 ? -4.442 -8.998 11.081 1.00 98.31 213 LEU A N 1
ATOM 1537 C CA . LEU A 1 213 ? -3.087 -8.479 11.247 1.00 98.31 213 LEU A CA 1
ATOM 1538 C C . LEU A 1 213 ? -2.067 -9.427 10.611 1.00 98.31 213 LEU A C 1
ATOM 1540 O O . LEU A 1 213 ? -1.858 -10.537 11.094 1.00 98.31 213 LEU A O 1
ATOM 1544 N N . ILE A 1 214 ? -1.403 -8.978 9.544 1.00 97.69 214 ILE A N 1
ATOM 1545 C CA . ILE A 1 214 ? -0.423 -9.770 8.788 1.00 97.69 214 ILE A CA 1
ATOM 1546 C C . ILE A 1 214 ? 0.961 -9.158 9.002 1.00 97.69 214 ILE A C 1
ATOM 1548 O O . ILE A 1 214 ? 1.204 -8.023 8.598 1.00 97.69 214 ILE A O 1
ATOM 1552 N N . GLY A 1 215 ? 1.867 -9.877 9.673 1.00 95.62 215 GLY A N 1
ATOM 1553 C CA . GLY A 1 215 ? 3.222 -9.373 9.955 1.00 95.62 215 GLY A CA 1
ATOM 1554 C C . GLY A 1 215 ? 3.227 -7.989 10.621 1.00 95.62 215 GLY A C 1
ATOM 1555 O O . GLY A 1 215 ? 4.038 -7.140 10.266 1.00 95.62 215 GLY A O 1
ATOM 1556 N N . SER A 1 216 ? 2.253 -7.727 11.499 1.00 97.50 216 SER A N 1
ATOM 1557 C CA . SER A 1 216 ? 1.889 -6.372 11.922 1.00 97.50 216 SER A CA 1
ATOM 1558 C C . SER A 1 216 ? 2.973 -5.677 12.739 1.00 97.50 216 SER A C 1
ATOM 1560 O O . SER A 1 216 ? 3.478 -6.211 13.728 1.00 97.50 216 SER A O 1
ATOM 1562 N N . ALA A 1 217 ? 3.212 -4.415 12.391 1.00 97.88 217 ALA A N 1
ATOM 1563 C CA . ALA A 1 217 ? 3.825 -3.452 13.290 1.00 97.88 217 ALA A CA 1
ATOM 1564 C C . ALA A 1 217 ? 2.887 -3.142 14.476 1.00 97.88 217 ALA A C 1
ATOM 1566 O O . ALA A 1 217 ? 1.736 -3.583 14.530 1.00 97.88 217 ALA A O 1
ATOM 1567 N N . GLY A 1 218 ? 3.369 -2.381 15.451 1.00 96.62 218 GLY A N 1
ATOM 1568 C CA . GLY A 1 218 ? 2.631 -1.985 16.646 1.00 96.62 218 GLY A CA 1
ATOM 1569 C C . GLY A 1 218 ? 2.553 -3.067 17.723 1.00 96.62 218 GLY A C 1
ATOM 1570 O O . GLY A 1 218 ? 1.923 -2.841 18.749 1.00 96.62 218 GLY A O 1
ATOM 1571 N N . LEU A 1 219 ? 3.176 -4.235 17.539 1.00 97.00 219 LEU A N 1
ATOM 1572 C CA . LEU A 1 219 ? 3.106 -5.356 18.493 1.00 97.00 219 LEU A CA 1
ATOM 1573 C C . LEU A 1 219 ? 4.386 -5.559 19.322 1.00 97.00 219 LEU A C 1
ATOM 1575 O O . LEU A 1 219 ? 4.451 -6.468 20.151 1.00 97.00 219 LEU A O 1
ATOM 1579 N N . GLY A 1 220 ? 5.382 -4.703 19.118 1.00 96.81 220 GLY A N 1
ATOM 1580 C CA . GLY A 1 220 ? 6.654 -4.670 19.832 1.00 96.81 220 GLY A CA 1
ATOM 1581 C C . GLY A 1 220 ? 7.480 -3.468 19.377 1.00 96.81 220 GLY A C 1
ATOM 1582 O O . GLY A 1 220 ? 7.119 -2.806 18.407 1.00 96.81 220 GLY A O 1
ATOM 1583 N N . SER A 1 221 ? 8.572 -3.172 20.081 1.00 96.38 221 SER A N 1
ATOM 1584 C CA . SER A 1 221 ? 9.488 -2.081 19.714 1.00 96.38 221 SER A CA 1
ATOM 1585 C C . SER A 1 221 ? 10.441 -2.459 18.576 1.00 96.38 221 SER A C 1
ATOM 1587 O O . SER A 1 221 ? 10.906 -1.586 17.851 1.00 96.38 221 SER A O 1
ATOM 1589 N N . GLU A 1 222 ? 10.730 -3.752 18.420 1.00 96.69 222 GLU A N 1
ATOM 1590 C CA . GLU A 1 222 ? 11.679 -4.280 17.437 1.00 96.69 222 GLU A CA 1
ATOM 1591 C C . GLU A 1 222 ? 11.194 -4.060 16.000 1.00 96.69 222 GLU A C 1
ATOM 1593 O O . GLU A 1 222 ? 10.042 -4.347 15.669 1.00 96.69 222 GLU A O 1
ATOM 1598 N N . ILE A 1 223 ? 12.079 -3.560 15.140 1.00 96.56 223 ILE A N 1
ATOM 1599 C CA . ILE A 1 223 ? 11.860 -3.404 13.701 1.00 96.56 223 ILE A CA 1
ATOM 1600 C C . ILE A 1 223 ? 13.215 -3.357 12.986 1.00 96.56 223 ILE A C 1
ATOM 1602 O O . ILE A 1 223 ? 14.215 -2.950 13.575 1.00 96.56 223 ILE A O 1
ATOM 1606 N N . ASP A 1 224 ? 13.269 -3.770 11.719 1.00 96.25 224 ASP A N 1
ATOM 1607 C CA . ASP A 1 224 ? 14.492 -3.665 10.915 1.00 96.25 224 ASP A CA 1
ATOM 1608 C C . ASP A 1 224 ? 14.677 -2.215 10.424 1.00 96.25 224 ASP A C 1
ATOM 1610 O O . ASP A 1 224 ? 14.235 -1.833 9.338 1.00 96.25 224 ASP A O 1
ATOM 1614 N N . GLY A 1 225 ? 15.305 -1.382 11.259 1.00 95.88 225 GLY A N 1
ATOM 1615 C CA . GLY A 1 225 ? 15.623 0.009 10.922 1.00 95.88 225 GLY A CA 1
ATOM 1616 C C . GLY A 1 225 ? 16.577 0.143 9.730 1.00 95.88 225 GLY A C 1
ATOM 1617 O O . GLY A 1 225 ? 16.444 1.087 8.948 1.00 95.88 225 GLY A O 1
ATOM 1618 N N . ASP A 1 226 ? 17.479 -0.824 9.540 1.00 95.50 226 ASP A N 1
ATOM 1619 C CA . ASP A 1 226 ? 18.409 -0.852 8.406 1.00 95.50 226 ASP A CA 1
ATOM 1620 C C . ASP A 1 226 ? 17.669 -1.104 7.090 1.00 95.50 226 ASP A C 1
ATOM 1622 O O . ASP A 1 226 ? 18.015 -0.530 6.058 1.00 95.50 226 ASP A O 1
ATOM 1626 N N . TYR A 1 227 ? 16.633 -1.949 7.104 1.00 96.38 227 TYR A N 1
ATOM 1627 C CA . TYR A 1 227 ? 15.724 -2.111 5.971 1.00 96.38 227 TYR A CA 1
ATOM 1628 C C . TYR A 1 227 ? 15.013 -0.795 5.646 1.00 96.38 227 TYR A C 1
ATOM 1630 O O . TYR A 1 227 ? 15.041 -0.380 4.491 1.00 96.38 227 TYR A O 1
ATOM 1638 N N . LEU A 1 228 ? 14.421 -0.116 6.635 1.00 97.56 228 LEU A N 1
ATOM 1639 C CA . LEU A 1 228 ? 13.675 1.127 6.396 1.00 97.56 228 LEU A CA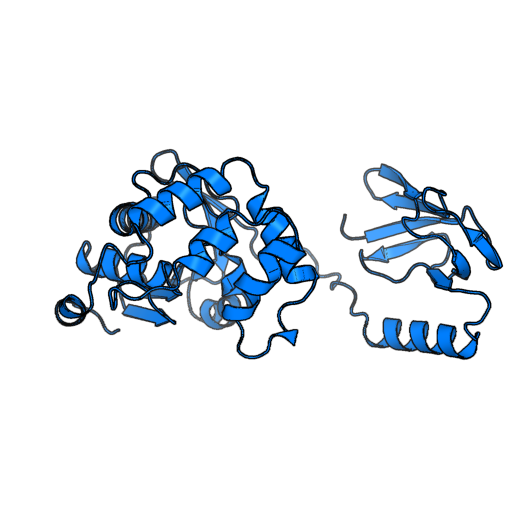 1
ATOM 1640 C C . LEU A 1 228 ? 14.581 2.224 5.820 1.00 97.56 228 LEU A C 1
ATOM 1642 O O . LEU A 1 228 ? 14.279 2.794 4.771 1.00 97.56 228 LEU A O 1
ATOM 1646 N N . ALA A 1 229 ? 15.725 2.479 6.459 1.00 96.75 229 ALA A N 1
ATOM 1647 C CA . ALA A 1 229 ? 16.687 3.479 6.000 1.00 96.75 229 ALA A CA 1
ATOM 1648 C C . ALA A 1 229 ? 17.306 3.111 4.641 1.00 96.75 229 ALA A C 1
ATOM 1650 O O . ALA A 1 229 ? 17.459 3.969 3.765 1.00 96.75 229 ALA A O 1
ATOM 1651 N N . GLY A 1 230 ? 17.627 1.834 4.438 1.00 97.12 230 GLY A N 1
ATOM 1652 C CA . GLY A 1 230 ? 18.161 1.320 3.181 1.00 97.12 230 GLY A CA 1
ATOM 1653 C C . GLY A 1 230 ? 17.173 1.424 2.025 1.00 97.12 230 GLY A C 1
ATOM 1654 O O . GLY A 1 230 ? 17.521 1.904 0.950 1.00 97.12 230 GLY A O 1
ATOM 1655 N N . PHE A 1 231 ? 15.908 1.067 2.253 1.00 97.38 231 PHE A N 1
ATOM 1656 C CA . PHE A 1 231 ? 14.845 1.202 1.257 1.00 97.38 231 PHE A CA 1
ATOM 1657 C C . PHE A 1 231 ? 14.630 2.666 0.853 1.00 97.38 231 PHE A C 1
ATOM 1659 O O . PHE A 1 231 ? 14.449 2.967 -0.327 1.00 97.38 231 PHE A O 1
ATOM 1666 N N . ILE A 1 232 ? 14.670 3.599 1.809 1.00 97.12 232 ILE A N 1
ATOM 1667 C CA . ILE A 1 232 ? 14.550 5.037 1.529 1.00 97.12 232 ILE A CA 1
ATOM 1668 C C . ILE A 1 232 ? 15.735 5.530 0.692 1.00 97.12 232 ILE A C 1
ATOM 1670 O O . ILE A 1 232 ? 15.524 6.159 -0.343 1.00 97.12 232 ILE A O 1
ATOM 1674 N N . SER A 1 233 ? 16.961 5.229 1.119 1.00 97.19 233 SER A N 1
ATOM 1675 C CA . SER A 1 233 ? 18.183 5.805 0.539 1.00 97.19 233 SER A CA 1
ATOM 1676 C C . SER A 1 233 ? 18.656 5.137 -0.756 1.00 97.19 233 SER A C 1
ATOM 1678 O O . SER A 1 233 ? 19.438 5.728 -1.498 1.00 97.19 233 SER A O 1
ATOM 1680 N N . ALA A 1 234 ? 18.207 3.918 -1.059 1.00 97.38 234 ALA A N 1
ATOM 1681 C CA . ALA A 1 234 ? 18.643 3.206 -2.252 1.00 97.38 234 ALA A CA 1
ATOM 1682 C C . ALA A 1 234 ? 18.078 3.818 -3.548 1.00 97.38 234 ALA A C 1
ATOM 1684 O O . ALA A 1 234 ? 16.876 3.784 -3.802 1.00 97.38 234 ALA A O 1
ATOM 1685 N N . GLU A 1 235 ? 18.961 4.294 -4.426 1.00 94.44 235 GLU A N 1
ATOM 1686 C CA . GLU A 1 235 ? 18.593 4.878 -5.732 1.00 94.44 235 GLU A CA 1
ATOM 1687 C C . GLU A 1 235 ? 18.855 3.939 -6.923 1.00 94.44 235 GLU A C 1
ATOM 1689 O O . GLU A 1 235 ? 18.431 4.191 -8.058 1.00 94.44 235 GLU A O 1
ATOM 1694 N N . ARG A 1 236 ? 19.583 2.841 -6.687 1.00 93.69 236 ARG A N 1
ATOM 1695 C CA . ARG A 1 236 ? 20.009 1.889 -7.721 1.00 93.69 236 ARG A CA 1
ATOM 1696 C C . ARG A 1 236 ? 19.657 0.466 -7.325 1.00 93.69 236 ARG A C 1
ATOM 1698 O O . ARG A 1 236 ? 19.654 0.114 -6.151 1.00 93.69 236 ARG A O 1
ATOM 1705 N N . ARG A 1 237 ? 19.468 -0.395 -8.330 1.00 94.25 237 ARG A N 1
ATOM 1706 C CA . ARG A 1 237 ? 19.098 -1.810 -8.143 1.00 94.25 237 ARG A CA 1
ATOM 1707 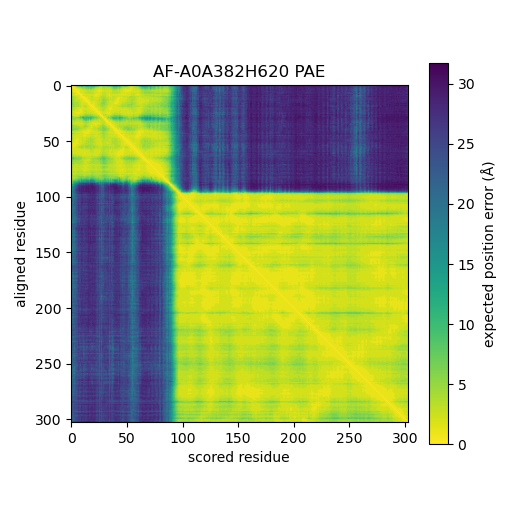C C . ARG A 1 237 ? 20.010 -2.552 -7.169 1.00 94.25 237 ARG A C 1
ATOM 1709 O O . ARG A 1 237 ? 19.519 -3.239 -6.285 1.00 94.25 237 ARG A O 1
ATOM 1716 N N . LYS A 1 238 ? 21.328 -2.395 -7.333 1.00 93.88 238 LYS A N 1
ATOM 1717 C CA . LYS A 1 238 ? 22.338 -3.048 -6.487 1.00 93.88 238 LYS A CA 1
ATOM 1718 C C . LYS A 1 238 ? 22.275 -2.604 -5.020 1.00 93.88 238 LYS A C 1
ATOM 1720 O O . LYS A 1 238 ? 22.680 -3.366 -4.156 1.00 93.88 238 LYS A O 1
ATOM 1725 N N . ASP A 1 239 ? 21.778 -1.391 -4.777 1.00 96.19 239 ASP A N 1
ATOM 1726 C CA . ASP A 1 239 ? 21.663 -0.808 -3.444 1.00 96.19 239 ASP A CA 1
ATOM 1727 C C . ASP A 1 239 ? 20.320 -1.235 -2.812 1.00 96.19 239 ASP A C 1
ATOM 1729 O O . ASP A 1 239 ? 20.270 -1.539 -1.6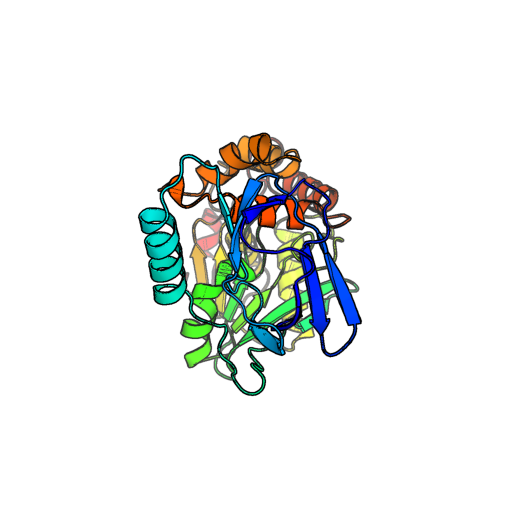30 1.00 96.19 239 ASP A O 1
ATOM 1733 N N . LEU A 1 240 ? 19.242 -1.347 -3.606 1.00 96.56 240 LEU A N 1
ATOM 1734 C CA . LEU A 1 240 ? 17.902 -1.712 -3.121 1.00 96.56 240 LEU A CA 1
ATOM 1735 C C . LEU A 1 240 ? 17.714 -3.223 -2.911 1.00 96.56 240 LEU A C 1
ATOM 1737 O O . LEU A 1 240 ? 17.089 -3.641 -1.935 1.00 96.56 240 LEU A O 1
ATOM 1741 N N . LYS A 1 241 ? 18.238 -4.051 -3.824 1.00 96.00 241 LYS A N 1
ATOM 1742 C CA . LYS A 1 241 ? 18.002 -5.505 -3.846 1.00 96.00 241 LYS A CA 1
ATOM 1743 C C . LYS A 1 241 ? 18.315 -6.201 -2.509 1.00 96.00 241 LYS A C 1
ATOM 1745 O O . LYS A 1 241 ? 17.436 -6.930 -2.053 1.00 96.00 241 LYS A O 1
ATOM 1750 N N . PRO A 1 242 ? 19.449 -5.933 -1.828 1.00 97.06 242 PRO A N 1
ATOM 1751 C CA . PRO A 1 242 ? 19.750 -6.576 -0.546 1.00 97.06 242 PRO A CA 1
ATOM 1752 C C . PRO A 1 242 ? 18.731 -6.271 0.559 1.00 97.06 242 PRO A C 1
ATOM 1754 O O . PRO A 1 242 ? 18.528 -7.088 1.452 1.00 97.06 242 PRO A O 1
ATOM 1757 N N . HIS A 1 243 ? 18.080 -5.103 0.519 1.00 97.06 243 HIS A N 1
ATOM 1758 C CA . HIS A 1 243 ? 17.034 -4.756 1.482 1.00 97.06 243 HIS A CA 1
ATOM 1759 C C . HIS A 1 243 ? 15.728 -5.488 1.166 1.00 97.06 243 HIS A C 1
ATOM 1761 O O . HIS A 1 243 ? 15.100 -6.026 2.072 1.00 97.06 243 HIS A O 1
ATOM 1767 N N . VAL A 1 244 ? 15.341 -5.560 -0.109 1.00 95.44 244 VAL A N 1
ATOM 1768 C CA . VAL A 1 244 ? 14.101 -6.233 -0.532 1.00 95.44 244 VAL A CA 1
ATOM 1769 C C . VAL A 1 244 ? 14.182 -7.747 -0.325 1.00 95.44 244 VAL A C 1
ATOM 1771 O O . VAL A 1 244 ? 13.196 -8.349 0.083 1.00 95.44 244 VAL A O 1
ATOM 1774 N N . GLU A 1 245 ? 15.350 -8.366 -0.515 1.00 96.12 245 GLU A N 1
ATOM 1775 C CA . GLU A 1 245 ? 15.572 -9.801 -0.254 1.00 96.12 245 GLU A CA 1
ATOM 1776 C C . GLU A 1 245 ? 15.246 -10.219 1.179 1.00 96.12 245 GLU A C 1
ATOM 1778 O O . GLU A 1 245 ? 14.786 -11.337 1.390 1.00 96.12 245 GLU A O 1
ATOM 1783 N N . LYS A 1 246 ? 15.370 -9.313 2.155 1.00 93.94 246 LYS A N 1
ATOM 1784 C CA . LYS A 1 246 ? 14.980 -9.589 3.545 1.00 93.94 246 LYS A CA 1
ATOM 1785 C C . LYS A 1 246 ? 13.482 -9.867 3.716 1.00 93.94 246 LYS A C 1
ATOM 1787 O O . LYS A 1 246 ? 13.087 -10.436 4.729 1.00 93.94 246 LYS A O 1
ATOM 1792 N N . LEU A 1 247 ? 12.649 -9.448 2.760 1.00 92.00 247 LEU A N 1
ATOM 1793 C CA . LEU A 1 247 ? 11.195 -9.622 2.808 1.00 92.00 247 LEU A CA 1
ATOM 1794 C C . LEU A 1 247 ? 10.732 -10.969 2.243 1.00 92.00 247 LEU A C 1
ATOM 1796 O O . LEU A 1 247 ? 9.554 -11.304 2.363 1.00 92.00 247 LEU A O 1
ATOM 1800 N N . PHE A 1 248 ? 11.630 -11.731 1.617 1.00 92.44 248 PHE A N 1
ATOM 1801 C CA . PHE A 1 248 ? 11.295 -12.970 0.928 1.00 92.44 248 PHE A CA 1
ATOM 1802 C C . PHE A 1 248 ? 12.028 -14.148 1.558 1.00 92.44 248 PHE A C 1
ATOM 1804 O O . PHE A 1 248 ? 13.239 -14.122 1.749 1.00 92.44 248 PHE A O 1
ATOM 1811 N N . SER A 1 249 ? 11.290 -15.226 1.832 1.00 94.12 249 SER A N 1
ATOM 1812 C CA . SER A 1 249 ? 11.916 -16.489 2.239 1.00 94.12 249 SER A CA 1
ATOM 1813 C C . SER A 1 249 ? 12.720 -17.123 1.102 1.00 94.12 249 SER A C 1
ATOM 1815 O O . SER A 1 249 ? 13.675 -17.845 1.375 1.00 94.12 249 SER A O 1
ATOM 1817 N N . ASP A 1 250 ? 12.317 -16.883 -0.149 1.00 94.50 250 ASP A N 1
ATOM 1818 C CA . ASP A 1 250 ? 13.046 -17.284 -1.348 1.00 94.50 250 ASP A CA 1
ATOM 1819 C C . ASP A 1 250 ? 13.564 -16.030 -2.077 1.00 94.50 250 ASP A C 1
ATOM 1821 O O . ASP A 1 250 ? 12.777 -15.323 -2.716 1.00 94.50 250 ASP A O 1
ATOM 1825 N N . PRO A 1 251 ? 14.877 -15.739 -2.009 1.00 91.81 251 PRO A N 1
ATOM 1826 C CA . PRO A 1 251 ? 15.477 -14.593 -2.687 1.00 91.81 251 PRO A CA 1
ATOM 1827 C C . PRO A 1 251 ? 15.303 -14.600 -4.213 1.00 91.81 251 PRO A C 1
ATOM 1829 O O . PRO A 1 251 ? 15.403 -13.539 -4.833 1.00 91.81 251 PRO A O 1
ATOM 1832 N N . ALA A 1 252 ? 15.029 -15.755 -4.837 1.00 92.25 252 ALA A N 1
ATOM 1833 C CA . ALA A 1 252 ? 14.786 -15.842 -6.278 1.00 92.25 252 ALA A CA 1
ATOM 1834 C C . ALA A 1 252 ? 13.507 -15.103 -6.707 1.00 92.25 252 ALA A C 1
ATOM 1836 O O . ALA A 1 252 ? 13.424 -14.622 -7.838 1.00 92.25 252 ALA A O 1
ATOM 1837 N N . LEU A 1 253 ? 12.549 -14.930 -5.789 1.00 92.00 253 LEU A N 1
ATOM 1838 C CA . LEU A 1 253 ? 11.340 -14.130 -6.013 1.00 92.00 253 LEU A CA 1
ATOM 1839 C C . LEU A 1 253 ? 11.636 -12.624 -6.091 1.00 92.00 253 LEU A C 1
ATOM 1841 O O . LEU A 1 253 ? 10.813 -11.858 -6.595 1.00 92.00 253 LEU A O 1
ATOM 1845 N N . VAL A 1 254 ? 12.825 -12.181 -5.664 1.00 92.25 254 VAL A N 1
ATOM 1846 C CA . VAL A 1 254 ? 13.283 -10.795 -5.834 1.00 92.25 254 VAL A CA 1
ATOM 1847 C C . VAL A 1 254 ? 13.873 -10.604 -7.226 1.00 92.25 254 VAL A C 1
ATOM 1849 O O . VAL A 1 254 ? 15.092 -10.491 -7.432 1.00 92.25 254 VAL A O 1
ATOM 1852 N N . THR A 1 255 ? 12.963 -10.583 -8.197 1.00 92.31 255 THR A N 1
ATOM 1853 C CA . THR A 1 255 ? 13.270 -10.443 -9.618 1.00 92.31 255 THR A CA 1
ATOM 1854 C C . THR A 1 255 ? 13.810 -9.053 -9.951 1.00 92.31 255 THR A C 1
ATOM 1856 O O . THR A 1 255 ? 13.609 -8.068 -9.236 1.00 92.31 255 THR A O 1
ATOM 1859 N N . ARG A 1 256 ? 14.488 -8.947 -11.100 1.00 87.75 256 ARG A N 1
ATOM 1860 C CA . ARG A 1 256 ? 14.909 -7.651 -11.656 1.00 87.75 256 ARG A CA 1
ATOM 1861 C C . ARG A 1 256 ? 13.715 -6.716 -11.861 1.00 87.75 256 ARG A C 1
ATOM 1863 O O . ARG A 1 256 ? 13.865 -5.519 -11.631 1.00 87.75 256 ARG A O 1
ATOM 1870 N N . GLN A 1 257 ? 12.573 -7.267 -12.277 1.00 88.62 257 GLN A N 1
ATOM 1871 C CA . GLN A 1 257 ? 11.355 -6.504 -12.519 1.00 88.62 257 GLN A CA 1
ATOM 1872 C C . GLN A 1 257 ? 10.822 -5.890 -11.224 1.00 88.62 257 GLN A C 1
ATOM 1874 O O . GLN A 1 257 ? 10.686 -4.676 -11.161 1.00 88.62 257 GLN A O 1
ATOM 1879 N N . LEU A 1 258 ? 10.686 -6.683 -10.154 1.00 88.06 258 LEU A N 1
ATOM 1880 C CA . LEU A 1 258 ? 10.242 -6.181 -8.851 1.00 88.06 258 LEU A CA 1
ATOM 1881 C C . LEU A 1 258 ? 11.111 -5.013 -8.357 1.00 88.06 258 LEU A C 1
ATOM 1883 O O . LEU A 1 258 ? 10.602 -3.988 -7.913 1.00 88.06 258 LEU A O 1
ATOM 1887 N N . ILE A 1 259 ? 12.438 -5.140 -8.457 1.00 93.12 259 ILE A N 1
ATOM 1888 C CA . ILE A 1 259 ? 13.349 -4.062 -8.047 1.00 93.12 259 ILE A CA 1
ATOM 1889 C C . ILE A 1 259 ? 13.194 -2.821 -8.935 1.00 93.12 259 ILE A C 1
ATOM 1891 O O . ILE A 1 259 ? 13.277 -1.702 -8.430 1.00 93.12 259 ILE A O 1
ATOM 1895 N N . ASN A 1 260 ? 12.986 -2.990 -10.243 1.00 89.62 260 ASN A N 1
ATOM 1896 C CA . ASN A 1 260 ? 12.731 -1.869 -11.147 1.00 89.62 260 ASN A CA 1
ATOM 1897 C C . ASN A 1 260 ? 11.427 -1.144 -10.800 1.00 89.62 260 ASN A C 1
ATOM 1899 O O . ASN A 1 260 ? 11.432 0.084 -10.754 1.00 89.62 260 ASN A O 1
ATOM 1903 N N . ASP A 1 261 ? 10.361 -1.883 -10.502 1.00 88.19 261 ASP A N 1
ATOM 1904 C CA . ASP A 1 261 ? 9.054 -1.320 -10.151 1.00 88.19 261 ASP A CA 1
ATOM 1905 C C . ASP A 1 261 ? 9.130 -0.533 -8.838 1.00 88.19 261 ASP A C 1
ATOM 1907 O O . ASP A 1 261 ? 8.677 0.609 -8.759 1.00 88.19 261 ASP A O 1
ATOM 1911 N N . LEU A 1 262 ? 9.818 -1.080 -7.831 1.00 92.38 262 LEU A N 1
ATOM 1912 C CA . LEU A 1 262 ? 10.066 -0.377 -6.570 1.00 92.38 262 LEU A CA 1
ATOM 1913 C C . LEU A 1 262 ? 10.913 0.890 -6.768 1.00 92.38 262 LEU A C 1
ATOM 1915 O O . LEU A 1 262 ? 10.647 1.914 -6.142 1.00 92.38 262 LEU A O 1
ATOM 1919 N N . LEU A 1 263 ? 11.918 0.863 -7.650 1.00 91.81 263 LEU A N 1
ATOM 1920 C CA . LEU A 1 263 ? 12.696 2.062 -7.983 1.00 91.81 263 LEU A CA 1
ATOM 1921 C C . LEU A 1 263 ? 11.865 3.097 -8.746 1.00 91.81 263 LEU A C 1
ATOM 1923 O O . LEU A 1 263 ? 12.040 4.290 -8.508 1.00 91.81 263 LEU A O 1
ATOM 1927 N N . ALA A 1 264 ? 10.977 2.668 -9.643 1.00 89.75 264 ALA A N 1
ATOM 1928 C CA . ALA A 1 264 ? 10.060 3.559 -10.347 1.00 89.75 264 ALA A CA 1
ATOM 1929 C C . ALA A 1 264 ? 9.114 4.253 -9.359 1.00 89.75 264 ALA A C 1
ATOM 1931 O O . ALA A 1 264 ? 9.013 5.478 -9.382 1.00 89.75 264 ALA A O 1
ATOM 1932 N N . PHE A 1 265 ? 8.528 3.500 -8.423 1.00 91.06 265 PHE A N 1
ATOM 1933 C CA . PHE A 1 265 ? 7.752 4.044 -7.306 1.00 91.06 265 PHE A CA 1
ATOM 1934 C C . PHE A 1 265 ? 8.555 5.080 -6.507 1.00 91.06 265 PHE A C 1
ATOM 1936 O O . PHE A 1 265 ? 8.097 6.201 -6.291 1.00 91.06 265 PHE A O 1
ATOM 1943 N N . LYS A 1 266 ? 9.782 4.739 -6.107 1.00 93.12 266 LYS A N 1
ATOM 1944 C CA . LYS A 1 266 ? 10.641 5.627 -5.313 1.00 93.12 266 LYS A CA 1
ATOM 1945 C C . LYS A 1 266 ? 11.033 6.924 -6.023 1.00 93.12 266 LYS A C 1
ATOM 1947 O O . LYS A 1 266 ? 11.368 7.887 -5.340 1.00 93.12 266 LYS A O 1
ATOM 1952 N N . ARG A 1 267 ? 11.021 6.943 -7.358 1.00 92.62 267 ARG A N 1
ATOM 1953 C CA . ARG A 1 267 ? 11.345 8.118 -8.186 1.00 92.62 267 ARG A CA 1
ATOM 1954 C C . ARG A 1 267 ? 10.166 9.061 -8.396 1.00 92.62 267 ARG A C 1
ATOM 1956 O O . ARG A 1 267 ? 10.366 10.124 -8.969 1.00 92.62 267 ARG A O 1
ATOM 1963 N N . ILE A 1 268 ? 8.964 8.691 -7.958 1.00 91.94 268 ILE A N 1
ATOM 1964 C CA . ILE A 1 268 ? 7.819 9.600 -7.989 1.00 91.94 268 ILE A CA 1
ATOM 1965 C C . ILE A 1 268 ? 8.120 10.790 -7.071 1.00 91.94 268 ILE A C 1
ATOM 1967 O O . ILE A 1 268 ? 8.486 10.613 -5.904 1.00 91.94 268 ILE A O 1
ATOM 1971 N N . ASP A 1 269 ? 7.924 11.998 -7.598 1.00 93.31 269 ASP A N 1
ATOM 1972 C CA . ASP A 1 269 ? 8.165 13.248 -6.882 1.00 93.31 269 ASP A CA 1
ATOM 1973 C C . ASP A 1 269 ? 7.515 13.234 -5.492 1.00 93.31 269 ASP A C 1
ATOM 1975 O O . ASP A 1 269 ? 6.337 12.914 -5.324 1.00 93.31 269 ASP A O 1
ATOM 1979 N N . GLY A 1 270 ? 8.313 13.567 -4.477 1.00 95.31 270 GLY A N 1
ATOM 1980 C CA . GLY A 1 270 ? 7.885 13.642 -3.081 1.00 95.31 270 GLY A CA 1
ATOM 1981 C C . GLY A 1 270 ? 7.847 12.314 -2.320 1.00 95.31 270 GLY A C 1
ATOM 1982 O O . GLY A 1 270 ? 7.860 12.365 -1.093 1.00 95.31 270 GLY A O 1
ATOM 1983 N N . VAL A 1 271 ? 7.881 11.142 -2.976 1.00 96.50 271 VAL A N 1
ATOM 1984 C CA . VAL A 1 271 ? 7.829 9.836 -2.276 1.00 96.50 271 VAL A CA 1
ATOM 1985 C C . VAL A 1 271 ? 8.947 9.700 -1.256 1.00 96.50 271 VAL A C 1
ATOM 1987 O O . VAL A 1 271 ? 8.682 9.352 -0.110 1.00 96.50 271 VAL A O 1
ATOM 1990 N N . GLN A 1 272 ? 10.188 10.002 -1.638 1.00 97.06 272 GLN A N 1
ATOM 1991 C CA . GLN A 1 272 ? 11.315 9.873 -0.717 1.00 97.06 272 GLN A CA 1
ATOM 1992 C C . GLN A 1 272 ? 11.122 10.724 0.548 1.00 97.06 272 GLN A C 1
ATOM 1994 O O . GLN A 1 272 ? 11.220 10.192 1.650 1.00 97.06 272 GLN A O 1
ATOM 1999 N N . ALA A 1 273 ? 10.766 12.003 0.397 1.00 98.19 273 ALA A N 1
ATOM 2000 C CA . ALA A 1 273 ? 10.535 12.904 1.526 1.00 98.19 273 ALA A CA 1
ATOM 2001 C C . ALA A 1 273 ? 9.365 12.440 2.415 1.00 98.19 273 ALA A C 1
ATOM 2003 O O . ALA A 1 273 ? 9.447 12.497 3.643 1.00 98.19 273 ALA A O 1
ATOM 2004 N N . SER A 1 274 ? 8.285 11.931 1.814 1.00 98.50 274 SER A N 1
ATOM 2005 C CA . SER A 1 274 ? 7.162 11.355 2.559 1.00 98.50 274 SER A CA 1
ATOM 2006 C C . SER A 1 274 ? 7.571 10.114 3.349 1.00 98.50 274 SER A C 1
ATOM 2008 O O . SER A 1 274 ? 7.207 9.986 4.516 1.00 98.50 274 SER A O 1
ATOM 2010 N N . LEU A 1 275 ? 8.337 9.205 2.741 1.00 98.44 275 LEU A N 1
ATOM 2011 C CA . LEU A 1 275 ? 8.821 7.992 3.402 1.00 98.44 275 LEU A CA 1
ATOM 2012 C C . LEU A 1 275 ? 9.811 8.313 4.528 1.00 98.44 275 LEU A C 1
ATOM 2014 O O . LEU A 1 275 ? 9.768 7.662 5.569 1.00 98.44 275 LEU A O 1
ATOM 2018 N N . GLU A 1 276 ? 10.657 9.331 4.361 1.00 98.44 276 GLU A N 1
ATOM 2019 C CA . GLU A 1 276 ? 11.530 9.849 5.422 1.00 98.44 276 GLU A CA 1
ATOM 2020 C C . GLU A 1 276 ? 10.717 10.369 6.611 1.00 98.44 276 GLU A C 1
ATOM 2022 O O . GLU A 1 276 ? 10.999 10.004 7.753 1.00 98.44 276 GLU A O 1
ATOM 2027 N N . MET A 1 277 ? 9.672 11.161 6.350 1.00 98.56 277 MET A N 1
ATOM 2028 C CA . MET A 1 277 ? 8.788 11.693 7.390 1.00 98.56 277 MET A CA 1
ATOM 2029 C C . MET A 1 277 ? 8.022 10.582 8.114 1.00 98.56 277 MET A C 1
ATOM 2031 O O . MET A 1 277 ? 7.986 10.562 9.345 1.00 98.56 277 MET A O 1
ATOM 2035 N N . ILE A 1 278 ? 7.471 9.622 7.366 1.00 98.69 278 ILE A N 1
ATOM 2036 C CA . ILE A 1 278 ? 6.800 8.453 7.941 1.00 98.69 278 ILE A CA 1
ATOM 2037 C C . ILE A 1 278 ? 7.782 7.662 8.799 1.00 98.69 278 ILE A C 1
ATOM 2039 O O . ILE A 1 278 ? 7.469 7.363 9.944 1.00 98.69 278 ILE A O 1
ATOM 2043 N N . ASN A 1 279 ? 8.979 7.353 8.299 1.00 98.44 279 ASN A N 1
ATOM 2044 C CA . ASN A 1 279 ? 9.974 6.590 9.050 1.00 98.44 279 ASN A CA 1
ATOM 2045 C C . ASN A 1 279 ? 10.408 7.311 10.337 1.00 98.44 279 ASN A C 1
ATOM 2047 O O . ASN A 1 279 ? 10.498 6.683 11.390 1.00 98.44 279 ASN A O 1
ATOM 2051 N N . ALA A 1 280 ? 10.613 8.629 10.280 1.00 98.19 280 ALA A N 1
ATOM 2052 C CA . ALA A 1 280 ? 10.972 9.431 11.447 1.00 98.19 280 ALA A CA 1
ATOM 2053 C C . ALA A 1 280 ? 9.886 9.417 12.538 1.00 98.19 280 ALA A C 1
ATOM 2055 O O . ALA A 1 280 ? 10.217 9.413 13.723 1.00 98.19 280 ALA A O 1
ATOM 2056 N N . ALA A 1 281 ? 8.606 9.385 12.157 1.00 98.12 281 ALA A N 1
ATOM 2057 C CA . ALA A 1 281 ? 7.488 9.330 13.098 1.00 98.12 281 ALA A CA 1
ATOM 2058 C C . ALA A 1 281 ? 7.161 7.900 13.566 1.00 98.12 281 ALA A C 1
ATOM 2060 O O . ALA A 1 281 ? 6.814 7.682 14.726 1.00 98.12 281 ALA A O 1
ATOM 2061 N N . PHE A 1 282 ? 7.254 6.920 12.668 1.00 97.25 282 PHE A N 1
ATOM 2062 C CA . PHE A 1 282 ? 6.880 5.528 12.902 1.00 97.25 282 PHE A CA 1
ATOM 2063 C C . PHE A 1 282 ? 7.966 4.734 13.628 1.00 97.25 282 PHE A C 1
ATOM 2065 O O . PHE A 1 282 ? 7.647 3.991 14.558 1.00 97.25 282 PHE A O 1
ATOM 2072 N N . ALA A 1 283 ? 9.226 4.875 13.214 1.00 97.06 283 ALA A N 1
ATOM 2073 C CA . ALA A 1 283 ? 10.344 4.070 13.697 1.00 97.06 283 ALA A CA 1
ATOM 2074 C C . ALA A 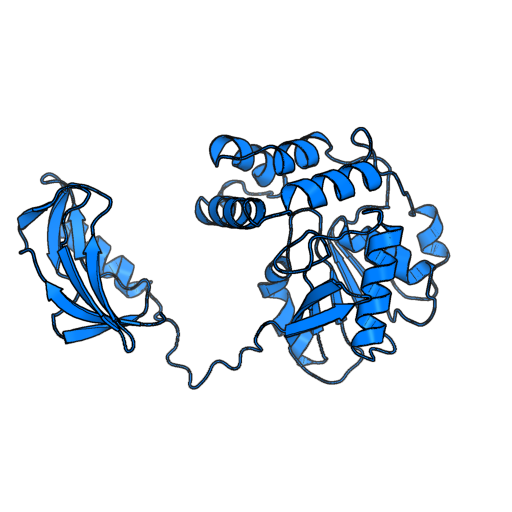1 283 ? 11.602 4.911 14.024 1.00 97.06 283 ALA A C 1
ATOM 2076 O O . ALA A 1 283 ? 12.694 4.615 13.519 1.00 97.06 283 ALA A O 1
ATOM 2077 N N . PRO A 1 284 ? 11.496 5.969 14.859 1.00 96.44 284 PRO A N 1
ATOM 2078 C CA . PRO A 1 284 ? 12.630 6.826 15.190 1.00 96.44 284 PRO A CA 1
ATOM 2079 C C . PRO A 1 284 ? 13.782 6.013 15.788 1.00 96.44 284 PRO A C 1
ATOM 2081 O O . PRO A 1 284 ? 13.614 5.269 16.754 1.00 96.44 284 PRO A O 1
ATOM 2084 N N . GLY A 1 285 ? 14.974 6.155 15.204 1.00 93.62 285 GLY A N 1
ATOM 2085 C CA . GLY A 1 285 ? 16.167 5.432 15.654 1.00 93.62 285 GLY A CA 1
ATOM 2086 C C . GLY A 1 285 ? 16.105 3.913 15.454 1.00 93.62 285 GLY A C 1
ATOM 2087 O O . GLY A 1 285 ? 16.829 3.197 16.138 1.00 93.62 285 GLY A O 1
ATOM 2088 N N . GLY A 1 286 ? 15.247 3.415 14.554 1.00 94.62 286 GLY A N 1
ATOM 2089 C CA . GLY A 1 286 ? 15.108 1.979 14.288 1.00 94.62 286 GLY A CA 1
ATOM 2090 C C . GLY A 1 286 ? 14.282 1.230 15.336 1.00 94.62 286 GLY A C 1
ATOM 2091 O O . GLY A 1 286 ? 14.407 0.016 15.455 1.00 94.62 286 GLY A O 1
ATOM 2092 N N . SER A 1 287 ? 13.442 1.938 16.096 1.00 96.69 287 SER A N 1
ATOM 2093 C CA . SER A 1 287 ? 12.499 1.355 17.053 1.00 96.69 287 SER A CA 1
ATOM 2094 C C . SER A 1 287 ? 11.108 1.912 16.813 1.00 96.69 287 SER A C 1
ATOM 2096 O O . SER A 1 287 ? 10.948 3.119 16.653 1.00 96.69 287 SER A O 1
ATOM 2098 N N . GLN A 1 288 ? 10.091 1.054 16.854 1.00 97.50 288 GLN A N 1
ATOM 2099 C CA . GLN A 1 288 ? 8.703 1.476 16.670 1.00 97.50 288 GLN A CA 1
ATOM 2100 C C . GLN A 1 288 ? 8.292 2.473 17.767 1.00 97.50 288 GLN A C 1
ATOM 2102 O O . GLN A 1 288 ? 8.434 2.186 18.957 1.00 97.50 288 GLN A O 1
ATOM 2107 N N . ALA A 1 289 ? 7.770 3.636 17.370 1.00 96.69 289 ALA A N 1
ATOM 2108 C CA . ALA A 1 289 ? 7.339 4.705 18.278 1.00 96.69 289 ALA A CA 1
ATOM 2109 C C . ALA A 1 289 ? 6.066 4.353 19.062 1.00 96.69 289 ALA A C 1
ATOM 2111 O O . ALA A 1 289 ? 5.814 4.911 20.130 1.00 96.69 289 ALA A O 1
ATOM 2112 N N . LEU A 1 290 ? 5.246 3.449 18.520 1.00 95.88 290 LEU A N 1
ATOM 2113 C CA . LEU A 1 290 ? 3.957 3.066 19.078 1.00 95.88 290 LEU A CA 1
ATOM 2114 C C . LEU A 1 290 ? 3.882 1.548 19.243 1.00 95.88 290 LEU A C 1
ATOM 2116 O O . LEU A 1 290 ? 4.031 0.807 18.275 1.00 95.88 290 LEU A O 1
ATOM 2120 N N . VAL A 1 291 ? 3.577 1.098 20.462 1.00 97.06 291 VAL A N 1
ATOM 2121 C CA . VAL A 1 291 ? 3.334 -0.312 20.787 1.00 97.06 291 VAL A CA 1
ATOM 2122 C C . VAL A 1 291 ? 1.943 -0.442 21.406 1.00 97.06 291 VAL A C 1
ATOM 2124 O O . VAL A 1 291 ? 1.651 0.132 22.449 1.00 97.06 291 VAL A O 1
ATOM 2127 N N . LEU A 1 292 ? 1.079 -1.198 20.736 1.00 96.81 292 LEU A N 1
ATOM 2128 C CA . LEU A 1 292 ? -0.335 -1.413 21.040 1.00 96.81 292 LEU A CA 1
ATOM 2129 C C . LEU A 1 292 ? -0.635 -2.860 21.463 1.00 96.81 292 LEU A C 1
ATOM 2131 O O . LEU A 1 292 ? -1.801 -3.215 21.607 1.00 96.81 292 LEU A O 1
ATOM 2135 N N . ARG A 1 293 ? 0.384 -3.706 21.677 1.00 96.31 293 ARG A N 1
ATOM 2136 C CA . ARG A 1 293 ? 0.201 -5.113 22.084 1.00 96.31 293 ARG A CA 1
ATOM 2137 C C . ARG A 1 293 ? -0.742 -5.253 23.285 1.00 96.31 293 ARG A C 1
ATOM 2139 O O . ARG A 1 293 ? -1.685 -6.035 23.225 1.00 96.31 293 ARG A O 1
ATOM 2146 N N . ASP A 1 294 ? -0.538 -4.450 24.325 1.00 96.31 294 ASP A N 1
ATOM 2147 C CA . ASP A 1 294 ? -1.349 -4.511 25.551 1.00 96.31 294 ASP A CA 1
ATOM 2148 C C . ASP A 1 294 ? -2.753 -3.907 25.377 1.00 96.31 294 ASP A C 1
ATOM 2150 O O . ASP A 1 294 ? -3.596 -4.024 26.260 1.00 96.31 294 ASP A O 1
ATOM 2154 N N . LYS A 1 295 ? -3.013 -3.269 24.230 1.00 96.25 295 LYS A N 1
ATOM 2155 C CA . LYS A 1 295 ? -4.302 -2.677 23.857 1.00 96.25 295 LYS A CA 1
ATOM 2156 C C . LYS A 1 295 ? -5.172 -3.595 23.012 1.00 96.25 295 LYS A C 1
ATOM 2158 O O . LYS A 1 295 ? -6.343 -3.294 22.831 1.00 96.25 295 LYS A O 1
ATOM 2163 N N . ILE A 1 296 ? -4.658 -4.734 22.542 1.00 94.44 296 ILE A N 1
ATOM 2164 C CA . ILE A 1 296 ? -5.460 -5.694 21.761 1.00 94.44 296 ILE A CA 1
ATOM 2165 C C . ILE A 1 296 ? -6.687 -6.162 22.557 1.00 94.44 296 ILE A C 1
ATOM 2167 O O . ILE A 1 296 ? -7.766 -6.291 21.989 1.00 94.44 296 ILE A O 1
ATOM 2171 N N . GLY A 1 297 ? -6.546 -6.363 23.872 1.00 94.19 297 GLY A N 1
ATOM 2172 C CA . GLY A 1 297 ? -7.656 -6.768 24.742 1.00 94.19 297 GLY A CA 1
ATOM 2173 C C . GLY A 1 297 ? -8.762 -5.716 24.903 1.00 94.19 297 GLY A C 1
ATOM 2174 O O . GLY A 1 297 ? -9.857 -6.068 25.332 1.00 94.19 297 GLY A O 1
ATOM 2175 N N . ASP A 1 298 ? -8.495 -4.458 24.536 1.00 96.00 298 ASP A N 1
ATOM 2176 C CA . ASP A 1 298 ? -9.463 -3.357 24.600 1.00 96.00 298 ASP A CA 1
ATOM 2177 C C . ASP A 1 298 ? -10.360 -3.303 23.341 1.00 96.00 298 ASP A C 1
ATOM 2179 O O . ASP A 1 298 ? -11.324 -2.536 23.293 1.00 96.00 298 ASP A O 1
ATOM 2183 N N . LEU A 1 299 ? -10.063 -4.098 22.304 1.00 95.88 299 LEU A N 1
ATOM 2184 C CA . LEU A 1 299 ? -10.832 -4.115 21.059 1.00 95.88 299 LEU A CA 1
ATOM 2185 C C . LEU A 1 299 ? -12.209 -4.758 21.250 1.00 95.88 299 LEU A C 1
ATOM 2187 O O . LEU A 1 299 ? -12.347 -5.859 21.777 1.00 95.88 299 LEU A O 1
ATOM 2191 N N . ALA A 1 300 ? -13.240 -4.098 20.722 1.00 91.94 300 ALA A N 1
ATOM 2192 C CA . ALA A 1 300 ? -14.622 -4.587 20.748 1.00 91.94 300 ALA A CA 1
ATOM 2193 C C . ALA A 1 300 ? -14.962 -5.558 19.596 1.00 91.94 300 ALA A C 1
ATOM 2195 O O . ALA A 1 300 ? -16.130 -5.881 19.380 1.00 91.94 300 ALA A O 1
ATOM 2196 N N . VAL A 1 301 ? -13.961 -5.979 18.820 1.00 95.81 301 VAL A N 1
ATOM 2197 C CA . VAL A 1 301 ? -14.111 -6.724 17.561 1.00 95.81 301 VAL A CA 1
ATOM 2198 C C . VAL A 1 301 ? -13.159 -7.919 17.535 1.00 95.81 301 VAL A C 1
ATOM 2200 O O . VAL A 1 301 ? -12.121 -7.873 18.196 1.00 95.81 301 VAL A O 1
ATOM 2203 N N . PRO A 1 302 ? -13.468 -8.980 16.771 1.00 97.12 302 PRO A N 1
ATOM 2204 C CA . PRO A 1 302 ? -12.524 -10.072 16.566 1.00 97.12 302 PRO A CA 1
ATOM 2205 C C . PRO A 1 302 ? -11.275 -9.598 15.805 1.00 97.12 302 PRO A C 1
ATOM 2207 O O . PRO A 1 302 ? -11.375 -8.769 14.891 1.00 97.12 302 PRO A O 1
ATOM 2210 N N . VAL A 1 303 ? -10.127 -10.168 16.186 1.00 93.75 303 VAL A N 1
ATOM 2211 C CA . VAL A 1 303 ? -8.790 -9.973 15.596 1.00 93.75 303 VAL A CA 1
ATOM 2212 C C . VAL A 1 303 ? -8.237 -11.314 15.142 1.00 93.75 303 VAL A C 1
ATOM 2214 O O . VAL A 1 303 ? -8.418 -12.288 15.909 1.00 93.75 303 VAL A O 1
#

Secondary structure (DSSP, 8-state):
--EEEEEEESS-TT-EE-TT-EEEEEE-SS-EEEEEPSS-EEEEEE-SPTT-EEETT---EEEE-TTS-HHHHHHHHHHHHHH--PPP--TT---PPPEEEEETTEEEEEEEE--SSS-EEEE--TT--GGGGHHHHHHHHTTS-EEEEPPTTSTTS-S--TT-SHHHHHHHHHHHHHHTT--SEEEEEETHHHHHHHHHHHHSTTSEEEEEEES-SSS-SB--HHHHHHHHH--SHHHHHHHHHTT-SSGGGS-HHHHHHHHHHHTSTTHHHHHHHHHHHHSGGGB-S---GGGGGG-SS--

Mean predicted aligned error: 12.69 Å

Organism: NCBI:txid408172

Foldseek 3Di:
DFKWAFQFFPDDQFDWDDQQDFGTWIDDPPDIDTDGDRHTAGFHFQPDDHRDMATPPDDGTDGDHPPDDPVVVVVVNVVCVVPDDRPDPDDDPCQPDWDWFDQPNKTKIKHKAAADDAEEEEAEAQLDALVVCVVPRHVRRVHHIYIRIGFALFDPIHVCQPQLALLSSLVSVVSVCVRVVRQAHAYEAEASRLSNQLNNQLVDPRNYAAYHYHPYDQAFFADALVLLVQLLPDLDLVSNLVSVCVVDPDSVVSDPVVSVVSNVRSPPPNSSVSSVSNCCRQRNPRTGPHHCNVVPVVGPHYD

Solvent-accessible surface area (backbone atoms only — not comparable to full-atom values): 16365 Å² total; per-residue (Å²): 129,68,48,38,24,32,64,38,69,69,62,56,76,70,39,81,44,48,58,69,42,63,44,29,33,36,34,44,102,87,54,72,47,72,41,62,36,86,61,62,37,27,30,68,40,75,65,53,56,71,70,38,73,42,48,71,87,62,76,49,60,40,73,44,59,91,86,62,51,71,70,59,51,54,47,50,52,51,52,48,59,75,69,57,74,72,79,76,92,56,79,78,74,70,65,55,64,75,45,73,44,67,43,94,90,31,49,34,28,29,34,58,39,58,54,60,69,72,27,37,39,40,33,44,32,82,96,44,27,40,70,83,40,61,90,52,46,63,78,56,14,78,67,9,22,30,38,26,32,18,52,60,23,20,69,86,14,30,44,73,36,82,71,26,20,50,67,45,51,15,49,50,54,52,41,43,30,55,67,70,68,50,71,47,27,32,36,38,10,30,24,50,14,14,26,19,46,53,48,34,42,67,76,39,76,72,40,45,64,31,47,41,72,42,78,42,40,26,63,46,50,81,54,68,36,67,42,54,54,38,57,63,70,36,88,45,63,86,58,31,47,70,43,57,34,76,77,39,97,54,55,80,75,64,37,72,63,58,50,50,52,53,50,55,57,54,66,41,86,52,23,50,62,22,48,52,43,23,40,56,41,35,30,47,95,35,27,40,66,52,67,46,53,90,50,58,83,74,48,96,47,60,107

Sequence (303 aa):
MKEGTVAAWLMDEGDDISSGDEVMDVETEKISSAVEVSESGILRRLVADEGQTLSVGALLGVLADADVSDADIDAFITEFQANYVPPADDEEDEGAATQTVDVGGRAIRYLLRGEGGVPVILVHGFGGDLNNWLFNHEALAAKRAVYALDLPGHGASAKDVGGGGVADLAAIVHDFMTALSIGTAHLVGHSLGGAISLKLSLDHPGKVASLTLIGSAGLGSEIDGDYLAGFISAERRKDLKPHVEKLFSDPALVTRQLINDLLAFKRIDGVQASLEMINAAFAPGGSQALVLRDKIGDLAVPV

Nearest PDB structures (foldseek):
  3om8-assembly1_B  TM=7.706E-01  e=2.682E-13  Pseudomonas aeruginosa PAO1
  7ac0-assembly1_HHH  TM=8.203E-01  e=2.358E-12  Corynebacterium sp. C12
  7dq9-assembly4_D  TM=7.706E-01  e=1.545E-12  Alistipes shahii WAL 8301
  7dq9-assembly3_C  TM=7.942E-01  e=1.279E-11  Alistipes shahii WAL 8301
  2xua-assembly1_A  TM=7.904E-01  e=2.979E-11  Paraburkholderia xenovorans LB400

Radius of gyration: 23.91 Å; Cα contacts (8 Å, |Δi|>4): 578; chains: 1; bounding box: 50×43×69 Å

InterPro domains:
  IPR000073 Alpha/beta hydrolase fold-1 [PF00561] (119-239)
  IPR000073 Alpha/beta hydrolase fold-1 [PR00111] (143-158)
  IPR000073 Alpha/beta hydrolase fold-1 [PR00111] (187-200)
  IPR000073 Alpha/beta hydrolase fold-1 [PR00111] (201-214)
  IPR000089 Biotin/lipoyl attachment [PF00364] (1-62)
  IPR000089 Biotin/lipoyl attachment [PS50968] (1-64)
  IPR003016 2-oxo acid dehydrogenase, lipoyl-binding site [PS00189] (14-43)
  IPR011053 Single hybrid motif [SSF51230] (1-79)
  IPR029058 Alpha/Beta hydrolase fold [G3DSA:3.40.50.1820] (85-303)
  IPR029058 Alpha/Beta hydrolase fold [SSF53474] (95-302)

pLDDT: mean 91.87, std 10.35, range [38.22, 98.88]